Protein AF-0000000075079760 (afdb_homodimer)

Organism: Methylotuvimicrobium buryatense (NCBI:txid95641)

Secondary structure (DSSP, 8-state):
------EEEEEEEEEEEEEES---HHHHHHHHHHHHHHHHTTPEEEEEEEEEPTTSSEEE-HHHHHHHHHHHHHHHH--SEEEEE--SS-HHHHHHHHHTT-EEEEEE-GGG--HHHHHH-SEEEEHHHHHHHHHHH-SSS-GGGGB-TTSSB-TTS-S--EEEEEEE--SSS------/------EEEEEEEEEEEEEES---HHHHHHHHHHHHHHHHTTPEEEEEEEEEPTTSSEEE-HHHHHHHHHHHHHHHH--SEEEEE--SS-HHHHHHHHHTT-EEEEEE-GGG--HHHHHH-SEEEEHHHHHHHHHHHSSSS-GGGSB-TTSSB-TTS-S--EEEEEEE--SSS------

Foldseek 3Di:
DPPPFDKDFPAKEWEFEAEPPHDDPVSVVVSVVVCVVCVVVVHHYHYWYWYADPVGDTDTCRVVSLLVVVLVVCVVVVFQEKEWAFADDCLVSLQVNVVVNYAYEYEEAPVRHDPSNVVSHPYYDHNVVVVVVCCVVPVPDPCCVCAPPVRHRPVRSPRGGMMTGIHRPPVPDDPPDPD/DPPPFDKDFPAKEWEFEAEPPHDDPVSVVVSVVVCVVCVVVVHHYHYWYWYADPVGDTDTCRVVSLLVVVLVVCVVVVFQEKEWAFADDCLVSLQVNVVVNYAYEYEEAPVRHDPSNVVRHPYYDHNVVVVVVCCVVPVPDPCCVCAPPVRHRPVRSPRGGMMTGIHRPPVPDDPPDPD

Radius of gyration: 22.98 Å; Cα contacts (8 Å, |Δi|>4): 594; chains: 2; bounding box: 54×66×57 Å

Sequence (358 aa):
MMSEGDVDAIEILYTIRKRVPEAAATVAEQIDRKRYALEILGAKTIVCPAKRMQGGGFKQSDDQLLQIKTLSICMRLKPDFLTLVSGDDHASLVWELREHGIRTEVVASVDMLGSQLRRACYAKIDLDQVFQKLQEEIAGIDARRLFDEDGQLSEFIGRILVVFLASWRNRSSWHLRRCMMSEGDVDAIEILYTIRKRVPEAAATVAEQIDRKRYALEILGAKTIVCPAKRMQGGGFKQSDDQLLQIKTLSICMRLKPDFLTLVSGDDHASLVWELREHGIRTEVVASVDMLGSQLRRACYAKIDLDQVFQKLQEEIAGIDARRLFDEDGQLSEFIGRILVVFLASWRNRSSWHLRRC

Structure (mmCIF, N/CA/C/O backbone):
data_AF-0000000075079760-model_v1
#
loop_
_entity.id
_entity.type
_entity.pdbx_description
1 polymer 'NYN domain-containing protein'
#
loop_
_atom_site.group_PDB
_atom_site.id
_atom_site.type_symbol
_atom_site.label_atom_id
_atom_site.label_alt_id
_atom_site.label_comp_id
_atom_site.label_asym_id
_atom_site.label_entity_id
_atom_site.label_seq_id
_atom_site.pdbx_PDB_ins_code
_atom_site.Cartn_x
_atom_site.Cartn_y
_atom_site.Cartn_z
_atom_site.occupancy
_atom_site.B_iso_or_equiv
_atom_site.auth_seq_id
_atom_site.auth_comp_id
_atom_site.auth_asym_id
_atom_site.auth_atom_id
_atom_site.pdbx_PDB_model_num
ATOM 1 N N . MET A 1 1 ? -12.164 28.766 -3.998 1 23.19 1 MET A N 1
ATOM 2 C CA . MET A 1 1 ? -12.141 28.906 -2.545 1 23.19 1 MET A CA 1
ATOM 3 C C . MET A 1 1 ? -12.836 27.734 -1.87 1 23.19 1 MET A C 1
ATOM 5 O O . MET A 1 1 ? -14 27.438 -2.172 1 23.19 1 MET A O 1
ATOM 9 N N . MET A 1 2 ? -12.18 26.641 -1.62 1 34.78 2 MET A N 1
ATOM 10 C CA . MET A 1 2 ? -12.867 25.5 -1.004 1 34.78 2 MET A CA 1
ATOM 11 C C . MET A 1 2 ? -13.844 25.984 0.064 1 34.78 2 MET A C 1
ATOM 13 O O . MET A 1 2 ? -13.477 26.766 0.945 1 34.78 2 MET A O 1
ATOM 17 N N . SER A 1 3 ? -15.047 26.203 -0.247 1 33.81 3 SER A N 1
ATOM 18 C CA . SER A 1 3 ? -16.062 26.656 0.696 1 33.81 3 SER A CA 1
ATOM 19 C C . SER A 1 3 ? -15.805 26.109 2.096 1 33.81 3 SER A C 1
ATOM 21 O O . SER A 1 3 ? -15.344 24.969 2.252 1 33.81 3 SER A O 1
ATOM 23 N N . GLU A 1 4 ? -15.375 27.031 3.031 1 40.09 4 GLU A N 1
ATOM 24 C CA . GLU A 1 4 ? -15.195 26.875 4.473 1 40.09 4 GLU A CA 1
ATOM 25 C C . GLU A 1 4 ? -16.297 25.984 5.066 1 40.09 4 GLU A C 1
ATOM 27 O O . GLU A 1 4 ? -16.812 26.281 6.148 1 40.09 4 GLU A O 1
ATOM 32 N N . GLY A 1 5 ? -17.016 25.297 4.262 1 47.09 5 GLY A N 1
ATOM 33 C CA . GLY A 1 5 ? -18.062 24.562 4.98 1 47.09 5 GLY A CA 1
ATOM 34 C C . GLY A 1 5 ? -17.516 23.656 6.066 1 47.09 5 GLY A C 1
ATOM 35 O O . GLY A 1 5 ? -16.312 23.344 6.078 1 47.09 5 GLY A O 1
ATOM 36 N N . ASP A 1 6 ? -18.172 23.531 7.191 1 61.12 6 ASP A N 1
ATOM 37 C CA . ASP A 1 6 ? -1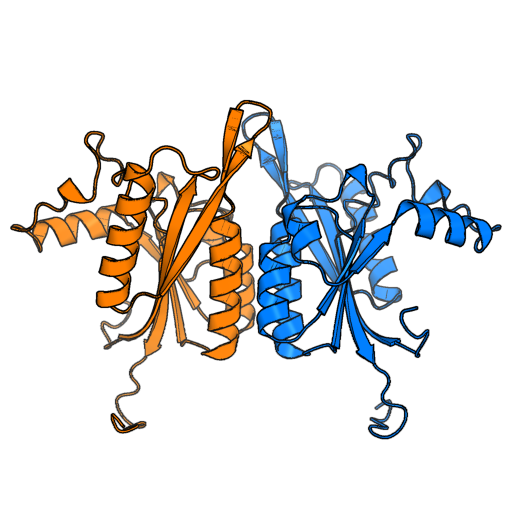7.891 22.734 8.375 1 61.12 6 ASP A CA 1
ATOM 38 C C . ASP A 1 6 ? -17.594 21.281 8 1 61.12 6 ASP A C 1
ATOM 40 O O . ASP A 1 6 ? -18.281 20.688 7.168 1 61.12 6 ASP A O 1
ATOM 44 N N . VAL A 1 7 ? -16.359 20.891 8.039 1 66.5 7 VAL A N 1
ATOM 45 C CA . VAL A 1 7 ? -15.922 19.531 7.793 1 66.5 7 VAL A CA 1
ATOM 46 C C . VAL A 1 7 ? -15.914 18.75 9.109 1 66.5 7 VAL A C 1
ATOM 48 O O . VAL A 1 7 ? -15.484 19.266 10.141 1 66.5 7 VAL A O 1
ATOM 51 N N . ASP A 1 8 ? -16.625 17.609 9.109 1 70.62 8 ASP A N 1
ATOM 52 C CA . ASP A 1 8 ? -16.516 16.688 10.242 1 70.62 8 ASP A CA 1
ATOM 53 C C . ASP A 1 8 ? -15.398 15.672 10.023 1 70.62 8 ASP A C 1
ATOM 55 O O . ASP A 1 8 ? -15.391 14.953 9.016 1 70.62 8 ASP A O 1
ATOM 59 N N . ALA A 1 9 ? -14.516 15.789 10.898 1 74.75 9 ALA A N 1
ATOM 60 C CA . ALA A 1 9 ? -13.469 14.773 10.859 1 74.75 9 ALA A CA 1
ATOM 61 C C . ALA A 1 9 ? -14.008 13.414 11.305 1 74.75 9 ALA A C 1
ATOM 63 O O . ALA A 1 9 ? -14.555 13.289 12.398 1 74.75 9 ALA A O 1
ATOM 64 N N . ILE A 1 10 ? -13.953 12.469 10.445 1 78.5 10 ILE A N 1
ATOM 65 C CA . ILE A 1 10 ? -14.445 11.125 10.75 1 78.5 10 ILE A CA 1
ATOM 66 C C . ILE A 1 10 ? -13.359 10.328 11.461 1 78.5 10 ILE A C 1
ATOM 68 O O . ILE A 1 10 ? -13.625 9.664 12.469 1 78.5 10 ILE A O 1
ATOM 72 N N . GLU A 1 11 ? -12.109 10.422 10.945 1 84.12 11 GLU A N 1
ATOM 73 C CA . GLU A 1 11 ? -10.977 9.688 11.5 1 84.12 11 GLU A CA 1
ATOM 74 C C . GLU A 1 11 ? -9.672 10.445 11.273 1 84.12 11 GLU A C 1
ATOM 76 O O . GLU A 1 11 ? -9.5 11.109 10.25 1 84.12 11 GLU A O 1
ATOM 81 N N . ILE A 1 12 ? -8.812 10.359 12.25 1 84.5 12 ILE A N 1
ATOM 82 C CA . ILE A 1 12 ? -7.457 10.891 12.141 1 84.5 12 ILE A CA 1
ATOM 83 C C . ILE A 1 12 ? -6.441 9.773 12.391 1 84.5 12 ILE A C 1
ATOM 85 O O . ILE A 1 12 ? -6.477 9.109 13.43 1 84.5 12 ILE A O 1
ATOM 89 N N . LEU A 1 13 ? -5.602 9.57 11.383 1 87.75 13 LEU A N 1
ATOM 90 C CA . LEU A 1 13 ? -4.57 8.539 11.5 1 87.75 13 LEU A CA 1
ATOM 91 C C . LEU A 1 13 ? -3.186 9.172 11.602 1 87.75 13 LEU A C 1
ATOM 93 O O . LEU A 1 13 ? -2.871 10.117 10.875 1 87.75 13 LEU A O 1
ATOM 97 N N . TYR A 1 14 ? -2.375 8.633 12.547 1 84.56 14 TYR A N 1
ATOM 98 C CA . TYR A 1 14 ? -1.01 9.102 12.75 1 84.56 14 TYR A CA 1
ATOM 99 C C . TYR A 1 14 ? -0.042 7.93 12.859 1 84.56 14 TYR A C 1
ATOM 101 O O . TYR A 1 14 ? -0.306 6.961 13.578 1 84.56 14 TYR A O 1
ATOM 109 N N . THR A 1 15 ? 1.057 8.008 12.07 1 84.62 15 THR A N 1
ATOM 110 C CA . THR A 1 15 ? 2.07 6.965 12.18 1 84.62 15 THR A CA 1
ATOM 111 C C . THR A 1 15 ? 3.127 7.348 13.211 1 84.62 15 THR A C 1
ATOM 113 O O . THR A 1 15 ? 3.51 8.516 13.312 1 84.62 15 THR A O 1
ATOM 116 N N . ILE A 1 16 ? 3.543 6.375 14.016 1 81.25 16 ILE A N 1
ATOM 117 C CA . ILE A 1 16 ? 4.617 6.547 14.984 1 81.25 16 ILE A CA 1
ATOM 118 C C . ILE A 1 16 ? 5.738 5.547 14.695 1 81.25 16 ILE A C 1
ATOM 120 O O . ILE A 1 16 ? 5.504 4.336 14.68 1 81.25 16 ILE A O 1
ATOM 124 N N . ARG A 1 17 ? 6.906 6.059 14.516 1 78.38 17 ARG A N 1
ATOM 125 C CA . ARG A 1 17 ? 8.047 5.191 14.227 1 78.38 17 ARG A CA 1
ATOM 126 C C . ARG A 1 17 ? 8.648 4.633 15.508 1 78.38 17 ARG A C 1
ATOM 128 O O . ARG A 1 17 ? 8.836 5.367 16.484 1 78.38 17 ARG A O 1
ATOM 135 N N . LYS A 1 18 ? 8.805 3.361 15.461 1 77.31 18 LYS A N 1
ATOM 136 C CA . LYS A 1 18 ? 9.453 2.686 16.594 1 77.31 18 LYS A CA 1
ATOM 137 C C . LYS A 1 18 ? 10.633 1.844 16.125 1 77.31 18 LYS A C 1
ATOM 139 O O . LYS A 1 18 ? 10.461 0.887 15.359 1 77.31 18 LYS A O 1
ATOM 144 N N . ARG A 1 19 ? 11.844 2.229 16.531 1 72.88 19 ARG A N 1
ATOM 145 C CA . ARG A 1 19 ? 13.031 1.473 16.156 1 72.88 19 ARG A CA 1
ATOM 146 C C . ARG A 1 19 ? 13.07 0.126 16.875 1 72.88 19 ARG A C 1
ATOM 148 O O . ARG A 1 19 ? 12.758 0.041 18.062 1 72.88 19 ARG A O 1
ATOM 155 N N . VAL A 1 20 ? 13.148 -0.925 16.094 1 66.88 20 VAL A N 1
ATOM 156 C CA . VAL A 1 20 ? 13.227 -2.271 16.641 1 66.88 20 VAL A CA 1
ATOM 157 C C . VAL A 1 20 ? 14.562 -2.91 16.266 1 66.88 20 VAL A C 1
ATOM 159 O O . VAL A 1 20 ? 14.93 -2.934 15.086 1 66.88 20 VAL A O 1
ATOM 162 N N . PRO A 1 21 ? 15.258 -3.652 17.203 1 61.41 21 PRO A N 1
ATOM 163 C CA . PRO A 1 21 ? 14.961 -3.766 18.625 1 61.41 21 PRO A CA 1
ATOM 164 C C . PRO A 1 21 ? 15.102 -2.439 19.375 1 61.41 21 PRO A C 1
ATOM 166 O O . PRO A 1 21 ? 15.852 -1.563 18.938 1 61.41 21 PRO A O 1
ATOM 169 N N . GLU A 1 22 ? 14.211 -2.342 20.234 1 59.69 22 GLU A N 1
ATOM 170 C CA . GLU A 1 22 ? 14.109 -1.104 21 1 59.69 22 GLU A CA 1
ATOM 171 C C . GLU A 1 22 ? 15.445 -0.734 21.641 1 59.69 22 GLU A C 1
ATOM 173 O O . GLU A 1 22 ? 16.094 -1.578 22.25 1 59.69 22 GLU A O 1
ATOM 178 N N . ALA A 1 23 ? 16.031 0.36 21.094 1 60.44 23 ALA A N 1
ATOM 179 C CA . ALA A 1 23 ? 17.266 0.868 21.688 1 60.44 23 ALA A CA 1
ATOM 180 C C . ALA A 1 23 ? 17.172 0.869 23.219 1 60.44 23 ALA A C 1
ATOM 182 O O . ALA A 1 23 ? 17.891 0.127 23.875 1 60.44 23 ALA A O 1
ATOM 183 N N . ALA A 1 24 ? 16.844 1.94 23.812 1 63.38 24 ALA A N 1
ATOM 184 C CA . ALA A 1 24 ? 16.891 2.27 25.234 1 63.38 24 ALA A CA 1
ATOM 185 C C . ALA A 1 24 ? 15.492 2.469 25.797 1 63.38 24 ALA A C 1
ATOM 187 O O . ALA A 1 24 ? 14.586 2.906 25.094 1 63.38 24 ALA A O 1
ATOM 188 N N . ALA A 1 25 ? 15.07 1.803 26.953 1 69.81 25 ALA A N 1
ATOM 189 C CA . ALA A 1 25 ? 13.867 1.97 27.766 1 69.81 25 ALA A CA 1
ATOM 190 C C . ALA A 1 25 ? 13.336 3.395 27.672 1 69.81 25 ALA A C 1
ATOM 192 O O . ALA A 1 25 ? 12.117 3.605 27.609 1 69.81 25 ALA A O 1
ATOM 193 N N . THR A 1 26 ? 14.141 4.281 27.469 1 73 26 THR A N 1
ATOM 194 C CA . THR A 1 26 ? 13.766 5.691 27.438 1 73 26 THR A CA 1
ATOM 195 C C . THR A 1 26 ? 13.039 6.027 26.125 1 73 26 THR A C 1
ATOM 197 O O . THR A 1 26 ? 12.055 6.77 26.141 1 73 26 THR A O 1
ATOM 200 N N . VAL A 1 27 ? 13.461 5.418 25.109 1 72.31 27 VAL A N 1
ATOM 201 C CA . VAL A 1 27 ? 12.859 5.691 23.812 1 72.31 27 VAL A CA 1
ATOM 202 C C . VAL A 1 27 ? 11.453 5.109 23.75 1 72.31 27 VAL A C 1
ATOM 204 O O . VAL A 1 27 ? 10.516 5.758 23.281 1 72.31 27 VAL A O 1
ATOM 207 N N . ALA A 1 28 ? 11.344 3.979 24.375 1 74.56 28 ALA A N 1
ATOM 208 C CA . ALA A 1 28 ? 10.039 3.312 24.422 1 74.56 28 ALA A CA 1
ATOM 209 C C . ALA A 1 28 ? 9.016 4.148 25.172 1 74.56 28 ALA A C 1
ATOM 211 O O . ALA A 1 28 ? 7.863 4.27 24.75 1 74.56 28 ALA A O 1
ATOM 212 N N . GLU A 1 29 ? 9.453 4.668 26.203 1 78.06 29 GLU A N 1
ATOM 213 C CA . GLU A 1 29 ? 8.57 5.484 27.016 1 78.06 29 GLU A CA 1
ATOM 214 C C . GLU A 1 29 ? 8.133 6.75 26.281 1 78.06 29 GLU A C 1
ATOM 216 O O . GLU A 1 29 ? 6.98 7.172 26.391 1 78.06 29 GLU A O 1
ATOM 221 N N . GLN A 1 30 ? 9.031 7.309 25.578 1 76.75 30 GLN A N 1
ATOM 222 C CA . GLN A 1 30 ? 8.719 8.516 24.828 1 76.75 30 GLN A CA 1
ATOM 223 C C . GLN A 1 30 ? 7.68 8.242 23.75 1 76.75 30 GLN A C 1
ATOM 225 O O . GLN A 1 30 ? 6.766 9.039 23.531 1 76.75 30 GLN A O 1
ATOM 230 N N . ILE A 1 31 ? 7.816 7.145 23.156 1 78.94 31 ILE A N 1
ATOM 231 C CA . ILE A 1 31 ? 6.891 6.754 22.109 1 78.94 31 ILE A CA 1
ATOM 232 C C . ILE A 1 31 ? 5.504 6.512 22.703 1 78.94 31 ILE A C 1
ATOM 234 O O . ILE A 1 31 ? 4.496 6.941 22.141 1 78.94 31 ILE A O 1
ATOM 238 N N . ASP A 1 32 ? 5.543 5.941 23.812 1 82.69 32 ASP A N 1
ATOM 239 C CA . ASP A 1 32 ? 4.273 5.656 24.484 1 82.69 32 ASP A CA 1
ATOM 240 C C . ASP A 1 32 ? 3.566 6.945 24.891 1 82.69 32 ASP A C 1
ATOM 242 O O . ASP A 1 32 ? 2.348 7.062 24.75 1 82.69 32 ASP A O 1
ATOM 246 N N . ARG A 1 33 ? 4.312 7.785 25.375 1 81.5 33 ARG A N 1
ATOM 247 C CA . ARG A 1 33 ? 3.752 9.07 25.781 1 81.5 33 ARG A CA 1
ATOM 248 C C . ARG A 1 33 ? 3.146 9.805 24.594 1 81.5 33 ARG A C 1
ATOM 250 O O . ARG A 1 33 ? 2.039 10.336 24.672 1 81.5 33 ARG A O 1
ATOM 257 N N . LYS A 1 34 ? 3.863 9.797 23.547 1 80.69 34 LYS A N 1
ATOM 258 C CA . LYS A 1 34 ? 3.389 10.445 22.328 1 80.69 34 LYS A CA 1
ATOM 259 C C . LYS A 1 34 ? 2.115 9.781 21.812 1 80.69 34 LYS A C 1
ATOM 261 O O . LYS A 1 34 ? 1.156 10.469 21.453 1 80.69 34 LYS A O 1
ATOM 266 N N . ARG A 1 35 ? 2.215 8.5 21.797 1 82.94 35 ARG A N 1
ATOM 267 C CA . ARG A 1 35 ? 1.056 7.727 21.359 1 82.94 35 ARG A CA 1
ATOM 268 C C . ARG A 1 35 ? -0.169 8.055 22.203 1 82.94 35 ARG A C 1
ATOM 270 O O . ARG A 1 35 ? -1.246 8.328 21.672 1 82.94 35 ARG A O 1
ATOM 277 N N . TYR A 1 36 ? 0.028 8.117 23.469 1 83.25 36 TYR A N 1
ATOM 278 C CA . TYR A 1 36 ? -1.062 8.383 24.406 1 83.25 36 TYR A CA 1
ATOM 279 C C . TYR A 1 36 ? -1.626 9.781 24.203 1 83.25 36 TYR A C 1
ATOM 281 O O . TYR A 1 36 ? -2.844 9.969 24.156 1 83.25 36 TYR A O 1
ATOM 289 N N . ALA A 1 37 ? -0.814 10.703 24.031 1 79.62 37 ALA A N 1
ATOM 290 C CA . ALA A 1 37 ? -1.23 12.094 23.828 1 79.62 37 ALA A CA 1
ATOM 291 C C . ALA A 1 37 ? -2.082 12.234 22.578 1 79.62 37 ALA A C 1
ATOM 293 O O . ALA A 1 37 ? -3.119 12.898 22.594 1 79.62 37 ALA A O 1
ATOM 294 N N . LEU A 1 38 ? -1.757 11.562 21.547 1 80.12 38 LEU A N 1
ATOM 295 C CA . LEU A 1 38 ? -2.473 11.633 20.281 1 80.12 38 LEU A CA 1
ATOM 296 C C . LEU A 1 38 ? -3.824 10.938 20.375 1 80.12 38 LEU A C 1
ATOM 298 O O . LEU A 1 38 ? -4.82 11.414 19.828 1 80.12 38 LEU A O 1
ATOM 302 N N . GLU A 1 39 ? -3.822 9.875 21.109 1 84.38 39 GLU A N 1
ATOM 303 C CA . GLU A 1 39 ? -5.062 9.125 21.266 1 84.38 39 GLU A CA 1
ATOM 304 C C . GLU A 1 39 ? -6.082 9.906 22.094 1 84.38 39 GLU A C 1
ATOM 306 O O . GLU A 1 39 ? -7.281 9.852 21.828 1 84.38 39 GLU A O 1
ATOM 311 N N . ILE A 1 40 ? -5.578 10.664 23.047 1 81.88 40 ILE A N 1
ATOM 312 C CA . ILE A 1 40 ? -6.441 11.516 23.859 1 81.88 40 ILE A CA 1
ATOM 313 C C . ILE A 1 40 ? -7.109 12.57 22.984 1 81.88 40 ILE A C 1
ATOM 315 O O . ILE A 1 40 ? -8.266 12.93 23.203 1 81.88 40 ILE A O 1
ATOM 319 N N . LEU A 1 41 ? -6.406 12.93 21.938 1 75.5 41 LEU A N 1
ATOM 320 C CA . LEU A 1 41 ? -6.918 13.938 21.016 1 75.5 41 LEU A CA 1
ATOM 321 C C . LEU A 1 41 ? -7.809 13.305 19.953 1 75.5 41 LEU A C 1
ATOM 323 O O . LEU A 1 41 ? -8.297 13.992 19.062 1 75.5 41 LEU A O 1
ATOM 327 N N . GLY A 1 42 ? -8.055 11.945 20 1 78.69 42 GLY A N 1
ATOM 328 C CA . GLY A 1 42 ? -8.984 11.281 19.109 1 78.69 42 GLY A CA 1
ATOM 329 C C . GLY A 1 42 ? -8.312 10.703 17.875 1 78.69 42 GLY A C 1
ATOM 330 O O . GLY A 1 42 ? -8.984 10.281 16.938 1 78.69 42 GLY A O 1
ATOM 331 N N . ALA A 1 43 ? -7.004 10.734 17.875 1 82.25 43 ALA A N 1
ATOM 332 C CA . ALA A 1 43 ? -6.285 10.188 16.719 1 82.25 43 ALA A CA 1
ATOM 333 C C . ALA A 1 43 ? -6.02 8.695 16.906 1 82.25 43 ALA A C 1
ATOM 335 O O . ALA A 1 43 ? -5.789 8.227 18.016 1 82.25 43 ALA A O 1
ATOM 336 N N . LYS A 1 44 ? -6.172 7.992 15.852 1 87.44 44 LYS A N 1
ATOM 337 C CA . LYS A 1 44 ? -5.711 6.605 15.82 1 87.44 44 LYS A CA 1
ATOM 338 C C . LYS A 1 44 ? -4.242 6.523 15.422 1 87.44 44 LYS A C 1
ATOM 340 O O . LYS A 1 44 ? -3.84 7.051 14.383 1 87.44 44 LYS A O 1
ATOM 345 N N . THR A 1 45 ? -3.455 5.898 16.25 1 87.88 45 THR A N 1
ATOM 346 C CA . THR A 1 45 ? -2.02 5.824 16 1 87.88 45 THR A CA 1
ATOM 347 C C . THR A 1 45 ? -1.643 4.48 15.391 1 87.88 45 THR A C 1
ATOM 349 O O . THR A 1 45 ? -2.195 3.443 15.766 1 87.88 45 THR A O 1
ATOM 352 N N . ILE A 1 46 ? -0.803 4.578 14.391 1 87.5 46 ILE A N 1
ATOM 353 C CA . ILE A 1 46 ? -0.239 3.389 13.758 1 87.5 46 ILE A CA 1
ATOM 354 C C . ILE A 1 46 ? 1.25 3.289 14.078 1 87.5 46 ILE A C 1
ATOM 356 O O . ILE A 1 46 ? 2.049 4.113 13.625 1 87.5 46 ILE A O 1
ATOM 360 N N . VAL A 1 47 ? 1.583 2.326 14.867 1 83.75 47 VAL A N 1
ATOM 361 C CA . VAL A 1 47 ? 2.982 2.131 15.227 1 83.75 47 VAL A CA 1
ATOM 362 C C . VAL A 1 47 ? 3.719 1.421 14.094 1 83.75 47 VAL A C 1
ATOM 364 O O . VAL A 1 47 ? 3.301 0.35 13.648 1 83.75 47 VAL A O 1
ATOM 367 N N . CYS A 1 48 ? 4.766 1.994 13.641 1 82.06 48 CYS A N 1
ATOM 368 C CA . CYS A 1 48 ? 5.535 1.487 12.516 1 82.06 48 CYS A CA 1
ATOM 369 C C . CYS A 1 48 ? 6.93 1.058 12.945 1 82.06 48 CYS A C 1
ATOM 371 O O . CYS A 1 48 ? 7.785 1.9 13.227 1 82.06 48 CYS A O 1
ATOM 373 N N . PRO A 1 49 ? 7.137 -0.206 12.914 1 78.38 49 PRO A N 1
ATOM 374 C CA . PRO A 1 49 ? 8.469 -0.683 13.289 1 78.38 49 PRO A CA 1
ATOM 375 C C . PRO A 1 49 ? 9.539 -0.312 12.266 1 78.38 49 PRO A C 1
ATOM 377 O O . PRO A 1 49 ? 9.281 -0.329 11.062 1 78.38 49 PRO A O 1
ATOM 380 N N . ALA A 1 50 ? 10.641 0.146 12.734 1 76.25 50 ALA A N 1
ATOM 381 C CA . ALA A 1 50 ? 11.828 0.391 11.922 1 76.25 50 ALA A CA 1
ATOM 382 C C . ALA A 1 50 ? 12.891 -0.677 12.164 1 76.25 50 ALA A C 1
ATOM 384 O O . ALA A 1 50 ? 13.43 -0.789 13.273 1 76.25 50 ALA A O 1
ATOM 385 N N . LYS A 1 51 ? 13.078 -1.433 11.102 1 75.75 51 LYS A N 1
ATOM 386 C CA . LYS A 1 51 ? 14.016 -2.545 11.234 1 75.75 51 LYS A CA 1
ATOM 387 C C . LYS A 1 51 ? 15.398 -2.154 10.742 1 75.75 51 LYS A C 1
ATOM 389 O O . LYS A 1 51 ? 15.539 -1.452 9.734 1 75.75 51 LYS A O 1
ATOM 394 N N . ARG A 1 52 ? 16.406 -2.668 11.469 1 76.88 52 ARG A N 1
ATOM 395 C CA . ARG A 1 52 ? 17.797 -2.416 11.078 1 76.88 52 ARG A CA 1
ATOM 396 C C . ARG A 1 52 ? 18.156 -3.182 9.812 1 76.88 52 ARG A C 1
ATOM 398 O O . ARG A 1 52 ? 17.781 -4.348 9.656 1 76.88 52 ARG A O 1
ATOM 405 N N . MET A 1 53 ? 18.734 -2.391 8.922 1 74.62 53 MET A N 1
ATOM 406 C CA . MET A 1 53 ? 19.172 -2.988 7.668 1 74.62 53 MET A CA 1
ATOM 407 C C . MET A 1 53 ? 20.594 -3.525 7.797 1 74.62 53 MET A C 1
ATOM 409 O O . MET A 1 53 ? 21.344 -3.119 8.695 1 74.62 53 MET A O 1
ATOM 413 N N . GLN A 1 54 ? 20.906 -4.637 6.988 1 73 54 GLN A N 1
ATOM 414 C CA . GLN A 1 54 ? 22.219 -5.246 7.012 1 73 54 GLN A CA 1
ATOM 415 C C . GLN A 1 54 ? 23.312 -4.203 6.773 1 73 54 GLN A C 1
ATOM 417 O O . GLN A 1 54 ? 24.375 -4.258 7.391 1 73 54 GLN A O 1
ATOM 422 N N . GLY A 1 55 ? 23.234 -3.258 5.891 1 70.62 55 GLY A N 1
ATOM 423 C CA . GLY A 1 55 ? 24.234 -2.254 5.555 1 70.62 55 GLY A CA 1
ATOM 424 C C . GLY A 1 55 ? 24.188 -1.041 6.465 1 70.62 55 GLY A C 1
ATOM 425 O O . GLY A 1 55 ? 24.922 -0.072 6.258 1 70.62 55 GLY A O 1
ATOM 426 N N . GLY A 1 56 ? 23.438 -1.087 7.402 1 71.25 56 GLY A N 1
ATOM 427 C CA . GLY A 1 56 ? 23.25 0.077 8.258 1 71.25 56 GLY A CA 1
ATOM 428 C C . GLY A 1 56 ? 21.953 0.819 7.984 1 71.25 56 GLY A C 1
ATOM 429 O O . GLY A 1 56 ? 21.281 0.56 6.988 1 71.25 56 GLY A O 1
ATOM 430 N N . GLY A 1 57 ? 21.453 1.546 8.812 1 73.12 57 GLY A N 1
ATOM 431 C CA . GLY A 1 57 ? 20.219 2.309 8.695 1 73.12 57 GLY A CA 1
ATOM 432 C C . GLY A 1 57 ? 18.984 1.492 9.008 1 73.12 57 GLY A C 1
ATOM 433 O O . GLY A 1 57 ? 19.078 0.354 9.469 1 73.12 57 GLY A O 1
ATOM 434 N N . PHE A 1 58 ? 17.906 2.102 9.031 1 67.56 58 PHE A N 1
ATOM 435 C CA . PHE A 1 58 ? 16.656 1.428 9.336 1 67.56 58 PHE A CA 1
ATOM 436 C C . PHE A 1 58 ? 15.695 1.512 8.156 1 67.56 58 PHE A C 1
ATOM 438 O O . PHE A 1 58 ? 15.648 2.527 7.457 1 67.56 58 PHE A O 1
ATOM 445 N N . LYS A 1 59 ? 15.18 0.349 7.832 1 69.56 59 LYS A N 1
ATOM 446 C CA . LYS A 1 59 ? 14.062 0.352 6.887 1 69.56 59 LYS A CA 1
ATOM 447 C C . LYS A 1 59 ? 12.734 0.563 7.605 1 69.56 59 LYS A C 1
ATOM 449 O O . LYS A 1 59 ? 12.477 -0.056 8.641 1 69.56 59 LYS A O 1
ATOM 454 N N . GLN A 1 60 ? 11.992 1.631 7.172 1 67.19 60 GLN A N 1
ATOM 455 C CA . GLN A 1 60 ? 10.688 1.931 7.762 1 67.19 60 GLN A CA 1
ATOM 456 C C . GLN A 1 60 ? 9.555 1.585 6.797 1 67.19 60 GLN A C 1
ATOM 458 O O . GLN A 1 60 ? 9.688 1.781 5.586 1 67.19 60 GLN A O 1
ATOM 463 N N . SER A 1 61 ? 8.617 0.919 7.387 1 74.75 61 SER A N 1
ATOM 464 C CA . SER A 1 61 ? 7.453 0.564 6.582 1 74.75 61 SER A CA 1
ATOM 465 C C . SER A 1 61 ? 6.289 1.514 6.844 1 74.75 61 SER A C 1
ATOM 467 O O . SER A 1 61 ? 5.129 1.16 6.625 1 74.75 61 SER A O 1
ATOM 469 N N . ASP A 1 62 ? 6.578 2.711 7.293 1 79.88 62 ASP A N 1
ATOM 470 C CA . ASP A 1 62 ? 5.531 3.631 7.727 1 79.88 62 ASP A CA 1
ATOM 471 C C . ASP A 1 62 ? 4.625 4.02 6.559 1 79.88 62 ASP A C 1
ATOM 473 O O . ASP A 1 62 ? 3.404 4.102 6.711 1 79.88 62 ASP A O 1
ATOM 477 N N . ASP A 1 63 ? 5.227 4.156 5.441 1 81.5 63 ASP A N 1
ATOM 478 C CA . ASP A 1 63 ? 4.434 4.539 4.277 1 81.5 63 ASP A CA 1
ATOM 479 C C . ASP A 1 63 ? 3.459 3.432 3.889 1 81.5 63 ASP A C 1
ATOM 481 O O . ASP A 1 63 ? 2.283 3.695 3.629 1 81.5 63 ASP A O 1
ATOM 485 N N . GLN A 1 64 ? 3.967 2.225 3.945 1 86.5 64 GLN A N 1
ATOM 486 C CA . GLN A 1 64 ? 3.131 1.092 3.561 1 86.5 64 GLN A CA 1
ATOM 487 C C . GLN A 1 64 ? 1.982 0.896 4.547 1 86.5 64 GLN A C 1
ATOM 489 O O . GLN A 1 64 ? 0.841 0.669 4.141 1 86.5 64 GLN A O 1
ATOM 494 N N . LEU A 1 65 ? 2.316 0.983 5.836 1 88.62 65 LEU A N 1
ATOM 495 C CA . LEU A 1 65 ? 1.307 0.792 6.871 1 88.62 65 LEU A CA 1
ATOM 496 C C . LEU A 1 65 ? 0.234 1.873 6.789 1 88.62 65 LEU A C 1
ATOM 498 O O . LEU A 1 65 ? -0.959 1.58 6.898 1 88.62 65 LEU A O 1
ATOM 502 N N . LEU A 1 66 ? 0.681 3.062 6.562 1 88.25 66 LEU A N 1
ATOM 503 C CA . LEU A 1 66 ? -0.271 4.16 6.438 1 88.25 66 LEU A CA 1
ATOM 504 C C . LEU A 1 66 ? -1.19 3.953 5.242 1 88.25 66 LEU A C 1
ATOM 506 O O . LEU A 1 66 ? -2.402 4.152 5.34 1 88.25 66 LEU A O 1
ATOM 510 N N . GLN A 1 67 ? -0.605 3.586 4.148 1 90.75 67 GLN A N 1
ATOM 511 C CA . GLN A 1 67 ? -1.367 3.389 2.918 1 90.75 67 GLN A CA 1
ATOM 512 C C . GLN A 1 67 ? -2.424 2.301 3.096 1 90.75 67 GLN A C 1
ATOM 514 O O . GLN A 1 67 ? -3.586 2.494 2.736 1 90.75 67 GLN A O 1
ATOM 519 N N . ILE A 1 68 ? -2 1.234 3.691 1 93 68 ILE A N 1
ATOM 520 C CA . ILE A 1 68 ? -2.875 0.08 3.871 1 93 68 ILE A CA 1
ATOM 521 C C . ILE A 1 68 ? -4.004 0.434 4.832 1 93 68 ILE A C 1
ATOM 523 O O . ILE A 1 68 ? -5.18 0.199 4.535 1 93 68 ILE A O 1
ATOM 527 N N . LYS A 1 69 ? -3.686 1.014 5.906 1 91.56 69 LYS A N 1
ATOM 528 C CA . LYS A 1 69 ? -4.699 1.354 6.902 1 91.56 69 LYS A CA 1
ATOM 529 C C . LYS A 1 69 ? -5.656 2.418 6.371 1 91.56 69 LYS A C 1
ATOM 531 O O . LYS A 1 69 ? -6.867 2.334 6.59 1 91.56 69 LYS A O 1
ATOM 536 N N . THR A 1 70 ? -5.07 3.365 5.688 1 91.25 70 THR A N 1
ATOM 537 C CA . THR A 1 70 ? -5.895 4.426 5.117 1 91.25 70 THR A CA 1
ATOM 538 C C . THR A 1 70 ? -6.902 3.855 4.129 1 91.25 70 THR A C 1
ATOM 540 O O . THR A 1 70 ? -8.102 4.133 4.223 1 91.25 70 THR A O 1
ATOM 543 N N . LEU A 1 71 ? -6.426 3.057 3.225 1 93.69 71 LEU A N 1
ATOM 544 C CA . LEU A 1 71 ? -7.316 2.482 2.221 1 93.69 71 LEU A CA 1
ATOM 545 C C . LEU A 1 71 ? -8.391 1.622 2.875 1 93.69 71 LEU A C 1
ATOM 547 O O . LEU A 1 71 ? -9.57 1.735 2.541 1 93.69 71 LEU A O 1
ATOM 551 N N . SER A 1 72 ? -7.996 0.766 3.803 1 93.44 72 SER A N 1
ATOM 552 C CA . SER A 1 72 ? -8.922 -0.116 4.508 1 93.44 72 SER A CA 1
ATOM 553 C C . SER A 1 72 ? -10.031 0.678 5.191 1 93.44 72 SER A C 1
ATOM 555 O O . SER A 1 72 ? -11.211 0.353 5.051 1 93.44 72 SER A O 1
ATOM 557 N N . ILE A 1 73 ? -9.664 1.743 5.852 1 89.94 73 ILE A N 1
ATOM 558 C CA . ILE A 1 73 ? -10.625 2.547 6.598 1 89.94 73 ILE A CA 1
ATOM 559 C C . ILE A 1 73 ? -11.516 3.322 5.625 1 89.94 73 ILE A C 1
ATOM 561 O O . ILE A 1 73 ? -12.727 3.418 5.824 1 89.94 73 ILE A O 1
ATOM 565 N N . CYS A 1 74 ? -10.922 3.844 4.566 1 89.75 74 CYS A N 1
ATOM 566 C CA . CYS A 1 74 ? -11.68 4.609 3.58 1 89.75 74 CYS A CA 1
ATOM 567 C C . CYS A 1 74 ? -12.727 3.734 2.9 1 89.75 74 CYS A C 1
ATOM 569 O O . CYS A 1 74 ? -13.836 4.191 2.619 1 89.75 74 CYS A O 1
ATOM 571 N N . MET A 1 75 ? -12.336 2.516 2.652 1 90.44 75 MET A N 1
ATOM 572 C CA . MET A 1 75 ? -13.266 1.607 1.981 1 90.44 75 MET A CA 1
ATOM 573 C C . MET A 1 75 ? -14.438 1.261 2.887 1 90.44 75 MET A C 1
ATOM 575 O O . MET A 1 75 ? -15.523 0.911 2.404 1 90.44 75 MET A O 1
ATOM 579 N N . ARG A 1 76 ? -14.234 1.364 4.129 1 87.19 76 ARG A N 1
ATOM 580 C CA . ARG A 1 76 ? -15.281 1.036 5.094 1 87.19 76 ARG A CA 1
ATOM 581 C C . ARG A 1 76 ? -16.125 2.26 5.414 1 87.19 76 ARG A C 1
ATOM 583 O O . ARG A 1 76 ? -17.359 2.188 5.402 1 87.19 76 ARG A O 1
ATOM 590 N N . LEU A 1 77 ? -15.461 3.434 5.648 1 85.12 77 LEU A N 1
ATOM 591 C CA . LEU A 1 77 ? -16.156 4.621 6.129 1 85.12 77 LEU A CA 1
ATOM 592 C C . LEU A 1 77 ? -16.641 5.477 4.965 1 85.12 77 LEU A C 1
ATOM 594 O O . LEU A 1 77 ? -17.578 6.27 5.113 1 85.12 77 LEU A O 1
ATOM 598 N N . LYS A 1 78 ? -16 5.406 3.844 1 86.38 78 LYS A N 1
ATOM 599 C CA . LYS A 1 78 ? -16.328 6.117 2.611 1 86.38 78 LYS A CA 1
ATOM 600 C C . LYS A 1 78 ? -16.469 7.617 2.857 1 86.38 78 LYS A C 1
ATOM 602 O O . LYS A 1 78 ? -17.516 8.211 2.568 1 86.38 78 LYS A O 1
ATOM 607 N N . PRO A 1 79 ? -15.383 8.227 3.316 1 84.69 79 PRO A N 1
ATOM 608 C CA . PRO A 1 79 ? -15.422 9.68 3.492 1 84.69 79 PRO A CA 1
ATOM 609 C C . PRO A 1 79 ? -15.594 10.43 2.174 1 84.69 79 PRO A C 1
ATOM 611 O O . PRO A 1 79 ? -15.367 9.867 1.103 1 84.69 79 PRO A O 1
ATOM 614 N N . ASP A 1 80 ? -16.031 11.711 2.311 1 81.19 80 ASP A N 1
ATOM 615 C CA . ASP A 1 80 ? -16.156 12.539 1.114 1 81.19 80 ASP A CA 1
ATOM 616 C C . ASP A 1 80 ? -14.773 12.922 0.577 1 81.19 80 ASP A C 1
ATOM 618 O O . ASP A 1 80 ? -14.57 12.992 -0.638 1 81.19 80 ASP A O 1
ATOM 622 N N . PHE A 1 81 ? -13.836 13.172 1.522 1 83.69 81 PHE A N 1
ATOM 623 C CA . PHE A 1 81 ? -12.484 13.492 1.075 1 83.69 81 PHE A CA 1
ATOM 624 C C . PHE A 1 81 ? -11.453 13.094 2.125 1 83.69 81 PHE A C 1
ATOM 626 O O . PHE A 1 81 ? -11.797 12.859 3.285 1 83.69 81 PHE A O 1
ATOM 633 N N . LEU A 1 82 ? -10.242 12.945 1.66 1 88.12 82 LEU A N 1
ATOM 634 C CA . LEU A 1 82 ? -9.078 12.602 2.469 1 88.12 82 LEU A CA 1
ATOM 635 C C . LEU A 1 82 ? -8.023 13.703 2.412 1 88.12 82 LEU A C 1
ATOM 637 O O . LEU A 1 82 ? -7.754 14.25 1.341 1 88.12 82 LEU A O 1
ATOM 641 N N . THR A 1 83 ? -7.559 14.117 3.564 1 88.5 83 THR A N 1
ATOM 642 C CA . THR A 1 83 ? -6.395 14.992 3.619 1 88.5 83 THR A CA 1
ATOM 643 C C . THR A 1 83 ? -5.145 14.203 4.004 1 88.5 83 THR A C 1
ATOM 645 O O . THR A 1 83 ? -5.086 13.602 5.078 1 88.5 83 THR A O 1
ATOM 648 N N . LEU A 1 84 ? -4.25 14.164 3.139 1 90.19 84 LEU A N 1
ATOM 649 C CA . LEU A 1 84 ? -2.998 13.445 3.336 1 90.19 84 LEU A CA 1
ATOM 650 C C . LEU A 1 84 ? -1.848 14.406 3.596 1 90.19 84 LEU A C 1
ATOM 652 O O . LEU A 1 84 ? -1.505 15.219 2.732 1 90.19 84 LEU A O 1
ATOM 656 N N . VAL A 1 85 ? -1.303 14.352 4.766 1 88.69 85 VAL A N 1
ATOM 657 C CA . VAL A 1 85 ? -0.135 15.164 5.094 1 88.69 85 VAL A CA 1
ATOM 658 C C . VAL A 1 85 ? 1.14 14.359 4.832 1 88.69 85 VAL A C 1
ATOM 660 O O . VAL A 1 85 ? 1.649 13.688 5.73 1 88.69 85 VAL A O 1
ATOM 663 N N . SER A 1 86 ? 1.593 14.305 3.621 1 82.12 86 SER A N 1
ATOM 664 C CA . SER A 1 86 ? 2.764 13.594 3.115 1 82.12 86 SER A CA 1
ATOM 665 C C . SER A 1 86 ? 3.154 14.102 1.729 1 82.12 86 SER A C 1
ATOM 667 O O . SER A 1 86 ? 2.312 14.609 0.988 1 82.12 86 SER A O 1
ATOM 669 N N . GLY A 1 87 ? 4.418 13.938 1.378 1 78.38 87 GLY A N 1
ATOM 670 C CA . GLY A 1 87 ? 4.84 14.609 0.158 1 78.38 87 GLY A CA 1
ATOM 671 C C . GLY A 1 87 ? 5.129 13.648 -0.98 1 78.38 87 GLY A C 1
ATOM 672 O O . GLY A 1 87 ? 5.316 14.07 -2.123 1 78.38 87 GLY A O 1
ATOM 673 N N . ASP A 1 88 ? 5.277 12.359 -0.666 1 79.19 88 ASP A N 1
ATOM 674 C CA . ASP A 1 88 ? 5.684 11.531 -1.794 1 79.19 88 ASP A CA 1
ATOM 675 C C . ASP A 1 88 ? 5.223 10.086 -1.608 1 79.19 88 ASP A C 1
ATOM 677 O O . ASP A 1 88 ? 4.66 9.742 -0.569 1 79.19 88 ASP A O 1
ATOM 681 N N . ASP A 1 89 ? 5.188 9.312 -2.662 1 82.31 89 ASP A N 1
ATOM 682 C CA . ASP A 1 89 ? 5.094 7.855 -2.77 1 82.31 89 ASP A CA 1
ATOM 683 C C . ASP A 1 89 ? 3.707 7.363 -2.361 1 82.31 89 ASP A C 1
ATOM 685 O O . ASP A 1 89 ? 3.576 6.297 -1.754 1 82.31 89 ASP A O 1
ATOM 689 N N . HIS A 1 90 ? 2.693 8.211 -2.592 1 91.12 90 HIS A N 1
ATOM 690 C CA . HIS A 1 90 ? 1.338 7.793 -2.256 1 91.12 90 HIS A CA 1
ATOM 691 C C . HIS A 1 90 ? 0.402 7.941 -3.451 1 91.12 90 HIS A C 1
ATOM 693 O O . HIS A 1 90 ? -0.821 7.926 -3.293 1 91.12 90 HIS A O 1
ATOM 699 N N . ALA A 1 91 ? 0.959 8.078 -4.586 1 91.69 91 ALA A N 1
ATOM 700 C CA . ALA A 1 91 ? 0.151 8.32 -5.777 1 91.69 91 ALA A CA 1
ATOM 701 C C . ALA A 1 91 ? -0.795 7.156 -6.047 1 91.69 91 ALA A C 1
ATOM 703 O O . ALA A 1 91 ? -1.959 7.363 -6.402 1 91.69 91 ALA A O 1
ATOM 704 N N . SER A 1 92 ? -0.338 5.934 -5.84 1 92.06 92 SER A N 1
ATOM 705 C CA . SER A 1 92 ? -1.159 4.758 -6.102 1 92.06 92 SER A CA 1
ATOM 706 C C . SER A 1 92 ? -2.391 4.73 -5.203 1 92.06 92 SER A C 1
ATOM 708 O O . SER A 1 92 ? -3.488 4.391 -5.652 1 92.06 92 SER A O 1
ATOM 710 N N . LEU A 1 93 ? -2.207 5.086 -4.008 1 93.31 93 LEU A N 1
ATOM 711 C CA . LEU A 1 93 ? -3.324 5.168 -3.074 1 93.31 93 LEU A CA 1
ATOM 712 C C . LEU A 1 93 ? -4.34 6.215 -3.527 1 93.31 93 LEU A C 1
ATOM 714 O O . LEU A 1 93 ? -5.539 5.938 -3.576 1 93.31 93 LEU A O 1
ATOM 718 N N . VAL A 1 94 ? -3.811 7.355 -3.889 1 94.06 94 VAL A N 1
ATOM 719 C CA . VAL A 1 94 ? -4.668 8.484 -4.242 1 94.06 94 VAL A CA 1
ATOM 720 C C . VAL A 1 94 ? -5.457 8.156 -5.504 1 94.06 94 VAL A C 1
ATOM 722 O O . VAL A 1 94 ? -6.66 8.422 -5.578 1 94.06 94 VAL A O 1
ATOM 725 N N . TRP A 1 95 ? -4.793 7.551 -6.461 1 94.75 95 TRP A N 1
ATOM 726 C CA . TRP A 1 95 ? -5.488 7.148 -7.68 1 94.75 95 TRP A CA 1
ATOM 727 C C . TRP A 1 95 ? -6.59 6.141 -7.367 1 94.75 95 TRP A C 1
ATOM 729 O O . TRP A 1 95 ? -7.695 6.23 -7.91 1 94.75 95 TRP A O 1
ATOM 739 N N . GLU A 1 96 ? -6.305 5.191 -6.52 1 94.62 96 GLU A N 1
ATOM 740 C CA . GLU A 1 96 ? -7.297 4.18 -6.16 1 94.62 96 GLU A CA 1
ATOM 741 C C . GLU A 1 96 ? -8.5 4.809 -5.465 1 94.62 96 GLU A C 1
ATOM 743 O O . GLU A 1 96 ? -9.648 4.465 -5.762 1 94.62 96 GLU A O 1
ATOM 748 N N . LEU A 1 97 ? -8.258 5.703 -4.539 1 93.44 97 LEU A N 1
ATOM 749 C CA . LEU A 1 97 ? -9.336 6.383 -3.826 1 93.44 97 LEU A CA 1
ATOM 750 C C . LEU A 1 97 ? -10.227 7.164 -4.793 1 93.44 97 LEU A C 1
ATOM 752 O O . LEU A 1 97 ? -11.445 7.184 -4.641 1 93.44 97 LEU A O 1
ATOM 756 N N . ARG A 1 98 ? -9.594 7.773 -5.777 1 94.06 98 ARG A N 1
ATOM 757 C CA . ARG A 1 98 ? -10.336 8.508 -6.797 1 94.06 98 ARG A CA 1
ATOM 758 C C . ARG A 1 98 ? -11.305 7.586 -7.535 1 94.06 98 ARG A C 1
ATOM 760 O O . ARG A 1 98 ? -12.43 7.977 -7.84 1 94.06 98 ARG A O 1
ATOM 767 N N . GLU A 1 99 ? -10.844 6.367 -7.816 1 93.44 99 GLU A N 1
ATOM 768 C CA . GLU A 1 99 ? -11.695 5.383 -8.477 1 93.44 99 GLU A CA 1
ATOM 769 C C . GLU A 1 99 ? -12.93 5.066 -7.648 1 93.44 99 GLU A C 1
ATOM 771 O O . GLU A 1 99 ? -13.953 4.645 -8.188 1 93.44 99 GLU A O 1
ATOM 776 N N . HIS A 1 100 ? -12.859 5.328 -6.355 1 92.12 100 HIS A N 1
ATOM 777 C CA . HIS A 1 100 ? -13.977 5.051 -5.465 1 92.12 100 HIS A CA 1
ATOM 778 C C . HIS A 1 100 ? -14.703 6.336 -5.078 1 92.12 100 HIS A C 1
ATOM 780 O O . HIS A 1 100 ? -15.508 6.34 -4.141 1 92.12 100 HIS A O 1
ATOM 786 N N . GLY A 1 101 ? -14.281 7.414 -5.672 1 90.88 101 GLY A N 1
ATOM 787 C CA . GLY A 1 101 ? -15.016 8.664 -5.504 1 90.88 101 GLY A CA 1
ATOM 788 C C . GLY A 1 101 ? -14.516 9.492 -4.332 1 90.88 101 GLY A C 1
ATOM 789 O O . GLY A 1 101 ? -15.195 10.414 -3.885 1 90.88 101 GLY A O 1
ATOM 790 N N . ILE A 1 102 ? -13.445 9.148 -3.779 1 89.62 102 ILE A N 1
ATOM 791 C CA . ILE A 1 102 ? -12.891 9.875 -2.646 1 89.62 102 ILE A CA 1
ATOM 792 C C . ILE A 1 102 ? -11.773 10.797 -3.129 1 89.62 102 ILE A C 1
ATOM 794 O O . ILE A 1 102 ? -10.773 10.336 -3.695 1 89.62 102 ILE A O 1
ATOM 798 N N . ARG A 1 103 ? -11.945 12.047 -2.889 1 90.44 103 ARG A N 1
ATOM 799 C CA . ARG A 1 103 ? -10.938 13.016 -3.287 1 90.44 103 ARG A CA 1
ATOM 800 C C . ARG A 1 103 ? -9.891 13.203 -2.193 1 9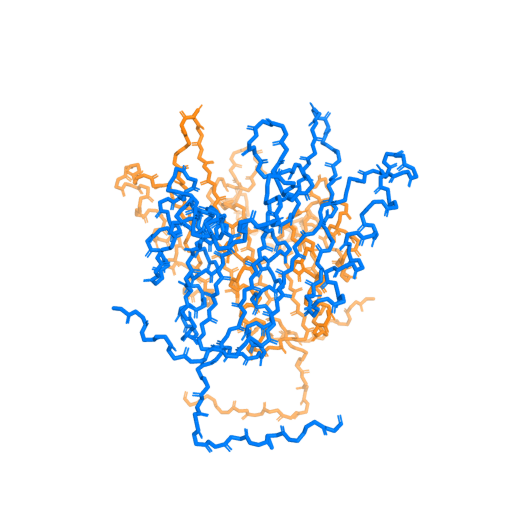0.44 103 ARG A C 1
ATOM 802 O O . ARG A 1 103 ? -10.195 13.102 -1.005 1 90.44 103 ARG A O 1
ATOM 809 N N . THR A 1 104 ? -8.672 13.469 -2.654 1 91.81 104 THR A N 1
ATOM 810 C CA . THR A 1 104 ? -7.59 13.609 -1.688 1 91.81 104 THR A CA 1
ATOM 811 C C . THR A 1 104 ? -6.938 14.984 -1.81 1 91.81 104 THR A C 1
ATOM 813 O O . THR A 1 104 ? -6.574 15.414 -2.908 1 91.81 104 THR A O 1
ATOM 816 N N . GLU A 1 105 ? -6.918 15.672 -0.793 1 89.75 105 GLU A N 1
ATOM 817 C CA . GLU A 1 105 ? -6.066 16.859 -0.676 1 89.75 105 GLU A CA 1
ATOM 818 C C . GLU A 1 105 ? -4.734 16.516 -0.016 1 89.75 105 GLU A C 1
ATOM 820 O O . GLU A 1 105 ? -4.699 15.797 0.988 1 89.75 105 GLU A O 1
ATOM 825 N N . VAL A 1 106 ? -3.688 17.109 -0.588 1 91.12 106 VAL A N 1
ATOM 826 C CA . VAL A 1 106 ? -2.365 16.797 -0.052 1 91.12 106 VAL A CA 1
ATOM 827 C C . VAL A 1 106 ? -1.761 18.047 0.581 1 91.12 106 VAL A C 1
ATOM 829 O O . VAL A 1 106 ? -1.806 19.125 -0.006 1 91.12 106 VAL A O 1
ATOM 832 N N . VAL A 1 107 ? -1.281 17.875 1.79 1 87.44 107 VAL A N 1
ATOM 833 C CA . VAL A 1 107 ? -0.569 18.922 2.51 1 87.44 107 VAL A CA 1
ATOM 834 C C . VAL A 1 107 ? 0.92 18.594 2.57 1 87.44 107 VAL A C 1
ATOM 836 O O . VAL A 1 107 ? 1.324 17.656 3.256 1 87.44 107 VAL A O 1
ATOM 839 N N . ALA A 1 108 ? 1.711 19.266 1.832 1 86.69 108 ALA A N 1
ATOM 840 C CA . ALA A 1 108 ? 3.146 19.016 1.761 1 86.69 108 ALA A CA 1
ATOM 841 C C . ALA A 1 108 ? 3.91 20.266 1.346 1 86.69 108 ALA A C 1
ATOM 843 O O . ALA A 1 108 ? 3.336 21.188 0.75 1 86.69 108 ALA A O 1
ATOM 844 N N . SER A 1 109 ? 5.172 20.281 1.772 1 86.25 109 SER A N 1
ATOM 845 C CA . SER A 1 109 ? 6.016 21.344 1.222 1 86.25 109 SER A CA 1
ATOM 846 C C . SER A 1 109 ? 6.199 21.172 -0.283 1 86.25 109 SER A C 1
ATOM 848 O O . SER A 1 109 ? 6.301 20.047 -0.779 1 86.25 109 SER A O 1
ATOM 850 N N . VAL A 1 110 ? 6.312 22.234 -0.941 1 86.56 110 VAL A N 1
ATOM 851 C CA . VAL A 1 110 ? 6.398 22.234 -2.398 1 86.56 110 VAL A CA 1
ATOM 852 C C . VAL A 1 110 ? 7.602 21.406 -2.842 1 86.56 110 VAL A C 1
ATOM 854 O O . VAL A 1 110 ? 7.496 20.609 -3.775 1 86.56 110 VAL A O 1
ATOM 857 N N . ASP A 1 111 ? 8.688 21.484 -2.127 1 88.31 111 ASP A N 1
ATOM 858 C CA . ASP A 1 111 ? 9.938 20.828 -2.514 1 88.31 111 ASP A CA 1
ATOM 859 C C . ASP A 1 111 ? 9.883 19.328 -2.221 1 88.31 111 ASP A C 1
ATOM 861 O O . ASP A 1 111 ? 10.703 18.562 -2.734 1 88.31 111 ASP A O 1
ATOM 865 N N . MET A 1 112 ? 8.906 18.938 -1.467 1 86.12 112 MET A N 1
ATOM 866 C CA . MET A 1 112 ? 8.844 17.547 -1.05 1 86.12 112 MET A CA 1
ATOM 867 C C . MET A 1 112 ? 7.754 16.797 -1.814 1 86.12 112 MET A C 1
ATOM 869 O O . MET A 1 112 ? 7.648 15.57 -1.712 1 86.12 112 MET A O 1
ATOM 873 N N . LEU A 1 113 ? 6.996 17.562 -2.561 1 88.62 113 LEU A N 1
ATOM 874 C CA . LEU A 1 113 ? 5.863 16.969 -3.248 1 88.62 113 LEU A CA 1
ATOM 875 C C . LEU A 1 113 ? 6.309 16.281 -4.535 1 88.62 113 LEU A C 1
ATOM 877 O O . LEU A 1 113 ? 6.793 16.938 -5.457 1 88.62 113 LEU A O 1
ATOM 881 N N . GLY A 1 114 ? 6.191 14.93 -4.527 1 88.06 114 GLY A N 1
ATOM 882 C CA . GLY A 1 114 ? 6.551 14.172 -5.711 1 88.06 114 GLY A CA 1
ATOM 883 C C . GLY A 1 114 ? 5.656 14.461 -6.902 1 88.06 114 GLY A C 1
ATOM 884 O O . GLY A 1 114 ? 4.477 14.766 -6.734 1 88.06 114 GLY A O 1
ATOM 885 N N . SER A 1 115 ? 6.121 14.352 -8.086 1 88.94 115 SER A N 1
ATOM 886 C CA . SER A 1 115 ? 5.41 14.688 -9.312 1 88.94 115 SER A CA 1
ATOM 887 C C . SER A 1 115 ? 4.184 13.797 -9.508 1 88.94 115 SER A C 1
ATOM 889 O O . SER A 1 115 ? 3.123 14.273 -9.914 1 88.94 115 SER A O 1
ATOM 891 N N . GLN A 1 116 ? 4.281 12.523 -9.203 1 89.38 116 GLN A N 1
ATOM 892 C CA . GLN A 1 116 ? 3.166 11.602 -9.391 1 89.38 116 GLN A CA 1
ATOM 893 C C . GLN A 1 116 ? 2.025 11.914 -8.43 1 89.38 116 GLN A C 1
ATOM 895 O O . GLN A 1 116 ? 0.854 11.883 -8.812 1 89.38 116 GLN A O 1
ATOM 900 N N . LEU A 1 117 ? 2.455 12.172 -7.234 1 91.19 117 LEU A N 1
ATOM 901 C CA . LEU A 1 117 ? 1.444 12.523 -6.242 1 91.19 117 LEU A CA 1
ATOM 902 C C . LEU A 1 117 ? 0.772 13.852 -6.594 1 91.19 117 LEU A C 1
ATOM 904 O O . LEU A 1 117 ? -0.442 13.992 -6.438 1 91.19 117 LEU A O 1
ATOM 908 N N . ARG A 1 118 ? 1.52 14.758 -7.074 1 94.12 118 ARG A N 1
ATOM 909 C CA . ARG A 1 118 ? 0.997 16.047 -7.5 1 94.12 118 ARG A CA 1
ATOM 910 C C . ARG A 1 118 ? -0.058 15.883 -8.594 1 94.12 118 ARG A C 1
ATOM 912 O O . ARG A 1 118 ? -1.074 16.578 -8.586 1 94.12 118 ARG A O 1
ATOM 919 N N . ARG A 1 119 ? 0.107 15.023 -9.445 1 93.56 119 ARG A N 1
ATOM 920 C CA . ARG A 1 119 ? -0.808 14.781 -10.555 1 93.56 119 ARG A CA 1
ATOM 921 C C . ARG A 1 119 ? -2.055 14.039 -10.086 1 93.56 119 ARG A C 1
ATOM 923 O O . ARG A 1 119 ? -3.139 14.227 -10.648 1 93.56 119 ARG A O 1
ATOM 930 N N . ALA A 1 120 ? -1.917 13.281 -9.109 1 94.31 120 ALA A N 1
ATOM 931 C CA . ALA A 1 120 ? -3.01 12.422 -8.656 1 94.31 120 ALA A CA 1
ATOM 932 C C . ALA A 1 120 ? -3.965 13.18 -7.742 1 94.31 120 ALA A C 1
ATOM 934 O O . ALA A 1 120 ? -5.176 12.938 -7.762 1 94.31 120 ALA A O 1
ATOM 935 N N . CYS A 1 121 ? -3.42 14.078 -6.992 1 93.44 121 CYS A N 1
ATOM 936 C CA . CYS A 1 121 ? -4.203 14.68 -5.922 1 93.44 121 CYS A CA 1
ATOM 937 C C . CYS A 1 121 ? -5.184 15.703 -6.473 1 93.44 121 CYS A C 1
ATOM 939 O O . CYS A 1 121 ? -5 16.219 -7.578 1 93.44 121 CYS A O 1
ATOM 941 N N . TYR A 1 122 ? -6.316 15.953 -5.738 1 91.75 122 TYR A N 1
ATOM 942 C CA . TYR A 1 122 ? -7.363 16.906 -6.086 1 91.75 122 TYR A CA 1
ATOM 943 C C . TYR A 1 122 ? -6.914 18.344 -5.809 1 91.75 122 TYR A C 1
ATOM 945 O O . TYR A 1 122 ? -7.199 19.25 -6.586 1 91.75 122 TYR A O 1
ATOM 953 N N . ALA A 1 123 ? -6.219 18.438 -4.68 1 91.12 123 ALA A N 1
ATOM 954 C CA . ALA A 1 123 ? -5.73 19.75 -4.281 1 91.12 123 ALA A CA 1
ATOM 955 C C . ALA A 1 123 ? -4.438 19.641 -3.48 1 91.12 123 ALA A C 1
ATOM 957 O O . ALA A 1 123 ? -4.184 18.625 -2.838 1 91.12 123 ALA A O 1
ATOM 958 N N . LYS A 1 124 ? -3.688 20.703 -3.646 1 92.81 124 LYS A N 1
ATOM 959 C CA . LYS A 1 124 ? -2.438 20.797 -2.9 1 92.81 124 LYS A CA 1
ATOM 960 C C . LYS A 1 124 ? -2.453 21.984 -1.954 1 92.81 124 LYS A C 1
ATOM 962 O O . LYS A 1 124 ? -2.885 23.078 -2.334 1 92.81 124 LYS A O 1
ATOM 967 N N . ILE A 1 125 ? -2.082 21.719 -0.781 1 86.5 125 ILE A N 1
ATOM 968 C CA . ILE A 1 125 ? -1.953 22.75 0.234 1 86.5 125 ILE A CA 1
ATOM 969 C C . ILE A 1 125 ? -0.497 22.859 0.678 1 86.5 125 ILE A C 1
ATOM 971 O O . ILE A 1 125 ? 0.131 21.859 1.025 1 86.5 125 ILE A O 1
ATOM 975 N N . ASP A 1 126 ? 0.052 24.047 0.612 1 87.81 126 ASP A N 1
ATOM 976 C CA . ASP A 1 126 ? 1.439 24.281 1.002 1 87.81 126 ASP A CA 1
ATOM 977 C C . ASP A 1 126 ? 1.603 24.219 2.52 1 87.81 126 ASP A C 1
ATOM 979 O O . ASP A 1 126 ? 1.108 25.078 3.242 1 87.81 126 ASP A O 1
ATOM 983 N N . LEU A 1 127 ? 2.314 23.219 2.904 1 83.75 127 LEU A N 1
ATOM 984 C CA . LEU A 1 127 ? 2.52 23 4.332 1 83.75 127 LEU A CA 1
ATOM 985 C C . LEU A 1 127 ? 3.203 24.203 4.977 1 83.75 127 LEU A C 1
ATOM 987 O O . LEU A 1 127 ? 2.889 24.562 6.113 1 83.75 127 LEU A O 1
ATOM 991 N N . ASP A 1 128 ? 4.117 24.828 4.277 1 83.06 128 ASP A N 1
ATOM 992 C CA . ASP A 1 128 ? 4.836 25.984 4.805 1 83.06 128 ASP A CA 1
ATOM 993 C C . ASP A 1 128 ? 3.887 27.141 5.078 1 83.06 128 ASP A C 1
ATOM 995 O O . ASP A 1 128 ? 4.039 27.844 6.074 1 83.06 128 ASP A O 1
ATOM 999 N N . GLN A 1 129 ? 2.957 27.328 4.219 1 80.56 129 GLN A N 1
ATOM 1000 C CA . GLN A 1 129 ? 1.961 28.375 4.406 1 80.56 129 GLN A CA 1
ATOM 1001 C C . GLN A 1 129 ? 1.062 28.062 5.602 1 80.56 129 GLN A C 1
ATOM 1003 O O . GLN A 1 129 ? 0.679 28.969 6.344 1 80.56 129 GLN A O 1
ATOM 1008 N N . VAL A 1 130 ? 0.726 26.797 5.777 1 74.88 130 VAL A N 1
ATOM 1009 C CA . VAL A 1 130 ? -0.09 26.391 6.914 1 74.88 130 VAL A CA 1
ATOM 1010 C C . VAL A 1 130 ? 0.644 26.688 8.219 1 74.88 130 VAL A C 1
ATOM 1012 O O . VAL A 1 130 ? 0.055 27.219 9.156 1 74.88 130 VAL A O 1
ATOM 1015 N N . PHE A 1 131 ? 1.882 26.375 8.219 1 72.25 131 PHE A N 1
ATOM 1016 C CA . PHE A 1 131 ? 2.684 26.609 9.414 1 72.25 131 PHE A CA 1
ATOM 1017 C C . PHE A 1 131 ? 2.795 28.094 9.711 1 72.25 131 PHE A C 1
ATOM 1019 O O . PHE A 1 131 ? 2.729 28.516 10.875 1 72.25 131 PHE A O 1
ATOM 1026 N N . GLN A 1 132 ? 2.992 28.844 8.727 1 75.75 132 GLN A N 1
ATOM 1027 C CA . GLN A 1 132 ? 3.092 30.281 8.898 1 75.75 132 GLN A CA 1
ATOM 1028 C C . GLN A 1 132 ? 1.812 30.859 9.5 1 75.75 132 GLN A C 1
ATOM 1030 O O . GLN A 1 132 ? 1.862 31.672 10.43 1 75.75 132 GLN A O 1
ATOM 1035 N N . LYS A 1 133 ? 0.694 30.391 9.039 1 69.19 133 LYS A N 1
ATOM 1036 C CA . LYS A 1 133 ? -0.597 30.859 9.539 1 69.19 133 LYS A CA 1
ATOM 1037 C C . LYS A 1 133 ? -0.819 30.422 10.984 1 69.19 133 LYS A C 1
ATOM 1039 O O . LYS A 1 133 ? -1.351 31.188 11.789 1 69.19 133 LYS A O 1
ATOM 1044 N N . LEU A 1 134 ? -0.426 29.172 11.266 1 65.94 134 LEU A N 1
ATOM 1045 C CA . LEU A 1 134 ? -0.568 28.656 12.617 1 65.94 134 LEU A CA 1
ATOM 1046 C C . LEU A 1 134 ? 0.305 29.438 13.594 1 65.94 134 LEU A C 1
ATOM 1048 O O . LEU A 1 134 ? -0.101 29.703 14.727 1 65.94 134 LEU A O 1
ATOM 1052 N N . GLN A 1 135 ? 1.476 29.656 13.195 1 65.25 135 GLN A N 1
ATOM 1053 C CA . GLN A 1 135 ? 2.393 30.438 14.016 1 65.25 135 GLN A CA 1
ATOM 1054 C C . GLN A 1 135 ? 1.814 31.812 14.328 1 65.25 135 GLN A C 1
ATOM 1056 O O . GLN A 1 135 ? 1.985 32.344 15.438 1 65.25 135 GLN A O 1
ATOM 1061 N N . GLU A 1 136 ? 1.228 32.344 13.367 1 66.94 136 GLU A N 1
ATOM 1062 C CA . GLU A 1 136 ? 0.625 33.656 13.555 1 66.94 136 GLU A CA 1
ATOM 1063 C C . GLU A 1 136 ? -0.552 33.594 14.523 1 66.94 136 GLU A C 1
ATOM 1065 O O . GLU A 1 136 ? -0.784 34.531 15.289 1 66.94 136 GLU A O 1
ATOM 1070 N N . GLU A 1 137 ? -1.215 32.406 14.312 1 55.59 137 GLU A N 1
ATOM 1071 C CA . GLU A 1 137 ? -2.402 32.281 15.148 1 55.59 137 GLU A CA 1
ATOM 1072 C C . GLU A 1 137 ? -2.029 31.844 16.562 1 55.59 137 GLU A C 1
ATOM 1074 O O . GLU A 1 137 ? -2.717 32.188 17.531 1 55.59 137 GLU A O 1
ATOM 1079 N N . ILE A 1 138 ? -1.162 30.766 16.516 1 51.28 138 ILE A N 1
ATOM 1080 C CA . ILE A 1 138 ? -0.746 30.281 17.828 1 51.28 138 ILE A CA 1
ATOM 1081 C C . ILE A 1 138 ? 0.32 31.203 18.406 1 51.28 138 ILE A C 1
ATOM 1083 O O . ILE A 1 138 ? 1.516 31.016 18.172 1 51.28 138 ILE A O 1
ATOM 1087 N N . ALA A 1 139 ? 0.382 32.375 18.125 1 48.22 139 ALA A N 1
ATOM 1088 C CA . ALA A 1 139 ? 1.351 33.25 18.75 1 48.22 139 ALA A CA 1
ATOM 1089 C C . ALA A 1 139 ? 1.88 32.656 20.062 1 48.22 139 ALA A C 1
ATOM 1091 O O . ALA A 1 139 ? 3.068 32.781 20.359 1 48.22 139 ALA A O 1
ATOM 1092 N N . GLY A 1 140 ? 1.102 32.281 20.922 1 43.03 140 GLY A N 1
ATOM 1093 C CA . GLY A 1 140 ? 1.619 31.906 22.234 1 43.03 140 GLY A CA 1
ATOM 1094 C C . GLY A 1 140 ? 2.221 30.516 22.266 1 43.03 140 GLY A C 1
ATOM 1095 O O . GLY A 1 140 ? 2.785 30.094 23.281 1 43.03 140 GLY A O 1
ATOM 1096 N N . ILE A 1 141 ? 1.731 29.625 21.547 1 40.38 141 ILE A N 1
ATOM 1097 C CA . ILE A 1 141 ? 2.225 28.25 21.688 1 40.38 141 ILE A CA 1
ATOM 1098 C C . ILE A 1 141 ? 3.447 28.047 20.797 1 40.38 141 ILE A C 1
ATOM 1100 O O . ILE A 1 141 ? 3.463 28.484 19.641 1 40.38 141 ILE A O 1
ATOM 1104 N N . ASP A 1 142 ? 4.621 27.938 21.312 1 40.91 142 ASP A N 1
ATOM 1105 C CA . ASP A 1 142 ? 5.914 27.672 20.688 1 40.91 142 ASP A CA 1
ATOM 1106 C C . ASP A 1 142 ? 5.801 26.578 19.641 1 40.91 142 ASP A C 1
ATOM 1108 O O . ASP A 1 142 ? 5.863 25.391 19.953 1 40.91 142 ASP A O 1
ATOM 1112 N N . ALA A 1 143 ? 5.191 26.781 18.578 1 42.84 143 ALA A N 1
ATOM 1113 C CA . ALA A 1 143 ? 5.148 25.844 17.453 1 42.84 143 ALA A CA 1
ATOM 1114 C C . ALA A 1 143 ? 6.535 25.297 17.141 1 42.84 143 ALA A C 1
ATOM 1116 O O . ALA A 1 143 ? 6.672 24.297 16.422 1 42.84 143 ALA A O 1
ATOM 1117 N N . ARG A 1 144 ? 7.57 26.078 17.453 1 46.16 144 ARG A N 1
ATOM 1118 C CA . ARG A 1 144 ? 8.969 25.688 17.281 1 46.16 144 ARG A CA 1
ATOM 1119 C C . ARG A 1 144 ? 9.234 24.344 17.953 1 46.16 144 ARG A C 1
ATOM 1121 O O . ARG A 1 144 ? 10.273 23.719 17.719 1 46.16 144 ARG A O 1
ATOM 1128 N N . ARG A 1 145 ? 8.414 24.094 18.938 1 46.69 145 ARG A N 1
ATOM 1129 C CA . ARG A 1 145 ? 8.617 22.844 19.656 1 46.69 145 ARG A CA 1
ATOM 1130 C C . ARG A 1 145 ? 8.266 21.641 18.797 1 46.69 145 ARG A C 1
ATOM 1132 O O . ARG A 1 145 ? 8.594 20.5 19.141 1 46.69 145 ARG A O 1
ATOM 1139 N N . LEU A 1 146 ? 7.516 21.906 17.844 1 46.88 146 LEU A N 1
ATOM 1140 C CA . LEU A 1 146 ? 7.148 20.812 16.953 1 46.88 146 LEU A CA 1
ATOM 1141 C C . LEU A 1 146 ? 8.289 20.5 15.992 1 46.88 146 LEU A C 1
ATOM 1143 O O . LEU A 1 146 ? 8.297 19.438 15.359 1 46.88 146 LEU A O 1
ATOM 1147 N N . PHE A 1 147 ? 9.188 21.531 15.891 1 44.75 147 PHE A N 1
ATOM 1148 C CA . PHE A 1 147 ? 10.32 21.375 14.984 1 44.75 147 PHE A CA 1
ATOM 1149 C C . PHE A 1 147 ? 11.625 21.281 15.766 1 44.75 147 PHE A C 1
ATOM 1151 O O . PHE A 1 147 ? 11.75 21.859 16.844 1 44.75 147 PHE A O 1
ATOM 1158 N N . ASP A 1 148 ? 12.477 20.297 15.406 1 44.41 148 ASP A N 1
ATOM 1159 C CA . ASP A 1 148 ? 13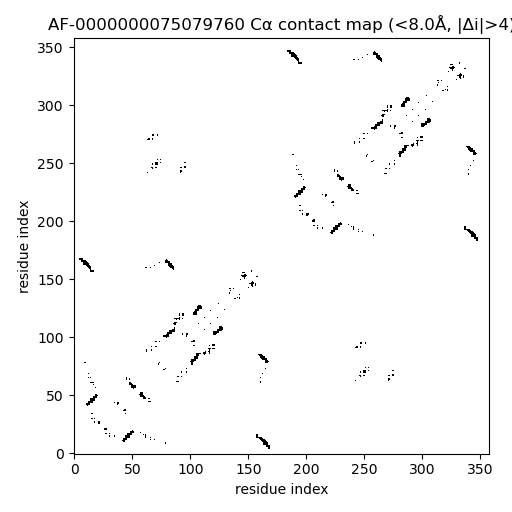.781 20.25 16.062 1 44.41 148 ASP A CA 1
ATOM 1160 C C . ASP A 1 148 ? 14.617 21.484 15.719 1 44.41 148 ASP A C 1
ATOM 1162 O O . ASP A 1 148 ? 14.141 22.391 15.023 1 44.41 148 ASP A O 1
ATOM 1166 N N . GLU A 1 149 ? 15.758 21.562 16.422 1 44.22 149 GLU A N 1
ATOM 1167 C CA . GLU A 1 149 ? 16.703 22.672 16.328 1 44.22 149 GLU A CA 1
ATOM 1168 C C . GLU A 1 149 ? 16.984 23.047 14.875 1 44.22 149 GLU A C 1
ATOM 1170 O O . GLU A 1 149 ? 17.328 24.188 14.578 1 44.22 149 GLU A O 1
ATOM 1175 N N . ASP A 1 150 ? 16.953 22.078 14.039 1 41.78 150 ASP A N 1
ATOM 1176 C CA . ASP A 1 150 ? 17.359 22.359 12.664 1 41.78 150 ASP A CA 1
ATOM 1177 C C . ASP A 1 150 ? 16.156 22.766 11.812 1 41.78 150 ASP A C 1
ATOM 1179 O O . ASP A 1 150 ? 16.281 22.906 10.594 1 41.78 150 ASP A O 1
ATOM 1183 N N . GLY A 1 151 ? 15.109 23.109 12.445 1 42.22 151 GLY A N 1
ATOM 1184 C CA . GLY A 1 151 ? 13.938 23.594 11.734 1 42.22 151 GLY A CA 1
ATOM 1185 C C . GLY A 1 151 ? 13.109 22.469 11.125 1 42.22 151 GLY A C 1
ATOM 1186 O O . GLY A 1 151 ? 12.258 22.719 10.273 1 42.22 151 GLY A O 1
ATOM 1187 N N . GLN A 1 152 ? 13.68 21.312 11.102 1 41.97 152 GLN A N 1
ATOM 1188 C CA . GLN A 1 152 ? 12.953 20.141 10.617 1 41.97 152 GLN A CA 1
ATOM 1189 C C . GLN A 1 152 ? 11.906 19.688 11.625 1 41.97 152 GLN A C 1
ATOM 1191 O O . GLN A 1 152 ? 12.031 19.953 12.82 1 41.97 152 GLN A O 1
ATOM 1196 N N . LEU A 1 153 ? 10.742 19.547 11.156 1 43.28 153 LEU A N 1
ATOM 1197 C CA . LEU A 1 153 ? 9.797 18.969 12.102 1 43.28 153 LEU A CA 1
ATOM 1198 C C . LEU A 1 153 ? 10.492 18 13.055 1 43.28 153 LEU A C 1
ATOM 1200 O O . LEU A 1 153 ? 11.344 17.219 12.633 1 43.28 153 LEU A O 1
ATOM 1204 N N . SER A 1 154 ? 10.594 18.375 14.328 1 39.28 154 SER A N 1
ATOM 1205 C CA . SER A 1 154 ? 11.273 17.547 15.312 1 39.28 154 SER A CA 1
ATOM 1206 C C . SER A 1 154 ? 11.211 16.078 14.93 1 39.28 154 SER A C 1
ATOM 1208 O O . SER A 1 154 ? 10.273 15.641 14.258 1 39.28 154 SER A O 1
ATOM 1210 N N . GLU A 1 155 ? 12.445 15.445 14.859 1 40.44 155 GLU A N 1
ATOM 1211 C CA . GLU A 1 155 ? 12.586 14.008 14.656 1 40.44 155 GLU A CA 1
ATOM 1212 C C . GLU A 1 155 ? 11.367 13.25 15.164 1 40.44 155 GLU A C 1
ATOM 1214 O O . GLU A 1 155 ? 11.055 12.164 14.68 1 40.44 155 GLU A O 1
ATOM 1219 N N . PHE A 1 156 ? 11.008 13.859 16.281 1 36.31 156 PHE A N 1
ATOM 1220 C CA . PHE A 1 156 ? 9.852 13.219 16.891 1 36.31 156 PHE A CA 1
ATOM 1221 C C . PHE A 1 156 ? 8.656 13.227 15.945 1 36.31 156 PHE A C 1
ATOM 1223 O O . PHE A 1 156 ? 7.859 12.289 15.938 1 36.31 156 PHE A O 1
ATOM 1230 N N . ILE A 1 157 ? 8.438 14.484 15.453 1 37.72 157 ILE A N 1
ATOM 1231 C CA . ILE A 1 157 ? 7.312 14.469 14.531 1 37.72 157 ILE A CA 1
ATOM 1232 C C . ILE A 1 157 ? 7.652 13.602 13.32 1 37.72 157 ILE A C 1
ATOM 1234 O O . ILE A 1 157 ? 8.445 13.992 12.469 1 37.72 157 ILE A O 1
ATOM 1238 N N . GLY A 1 158 ? 8.25 12.609 13.547 1 38.97 158 GLY A N 1
ATOM 1239 C CA . GLY A 1 158 ? 8.391 11.68 12.438 1 38.97 158 GLY A CA 1
ATOM 1240 C C . GLY A 1 158 ? 7.512 12.039 11.25 1 38.97 158 GLY A C 1
ATOM 1241 O O . GLY A 1 158 ? 6.773 13.031 11.297 1 38.97 158 GLY A O 1
ATOM 1242 N N . ARG A 1 159 ? 7.934 11.648 10.078 1 43.81 159 ARG A N 1
ATOM 1243 C CA . ARG A 1 159 ? 7.133 11.828 8.875 1 43.81 159 ARG A CA 1
ATOM 1244 C C . ARG A 1 159 ? 5.645 11.719 9.18 1 43.81 159 ARG A C 1
ATOM 1246 O O . ARG A 1 159 ? 5.203 10.75 9.797 1 43.81 159 ARG A O 1
ATOM 1253 N N . ILE A 1 160 ? 5.191 12.922 9.656 1 44.41 160 ILE A N 1
ATOM 1254 C CA . ILE A 1 160 ? 3.762 12.977 9.938 1 44.41 160 ILE A CA 1
ATOM 1255 C C . ILE A 1 160 ? 2.982 12.43 8.742 1 44.41 160 ILE A C 1
ATOM 1257 O O . ILE A 1 160 ? 3.086 12.945 7.633 1 44.41 160 ILE A O 1
ATOM 1261 N N . LEU A 1 161 ? 2.793 11.133 8.797 1 50.5 161 LEU A N 1
ATOM 1262 C CA . LEU A 1 161 ? 1.808 10.617 7.848 1 50.5 161 LEU A CA 1
ATOM 1263 C C . LEU A 1 161 ? 0.416 10.594 8.469 1 50.5 161 LEU A C 1
ATOM 1265 O O . LEU A 1 161 ? 0.158 9.812 9.391 1 50.5 161 LEU A O 1
ATOM 1269 N N . VAL A 1 162 ? -0.224 11.852 8.352 1 54.03 162 VAL A N 1
ATOM 1270 C CA . VAL A 1 162 ? -1.571 11.984 8.898 1 54.03 162 VAL A CA 1
ATOM 1271 C C . VAL A 1 162 ? -2.594 11.914 7.766 1 54.03 162 VAL A C 1
ATOM 1273 O O . VAL A 1 162 ? -2.357 12.438 6.676 1 54.03 162 V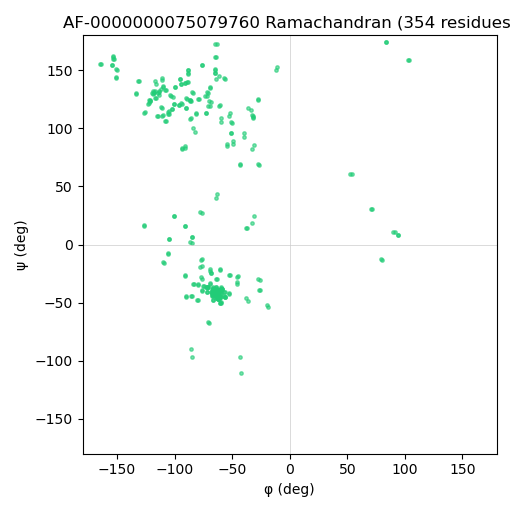AL A O 1
ATOM 1276 N N . VAL A 1 163 ? -3.512 11.023 7.973 1 60.06 163 VAL A N 1
ATOM 1277 C CA . VAL A 1 163 ? -4.66 10.984 7.074 1 60.06 163 VAL A CA 1
ATOM 1278 C C . VAL A 1 163 ? -5.918 11.43 7.82 1 60.06 163 VAL A C 1
ATOM 1280 O O . VAL A 1 163 ? -6.141 11.023 8.961 1 60.06 163 VAL A O 1
ATOM 1283 N N . PHE A 1 164 ? -6.547 12.617 7.312 1 59.94 164 PHE A N 1
ATOM 1284 C CA . PHE A 1 164 ? -7.879 12.992 7.773 1 59.94 164 PHE A CA 1
ATOM 1285 C C . PHE A 1 164 ? -8.945 12.508 6.801 1 59.94 164 PHE A C 1
ATOM 1287 O O . PHE A 1 164 ? -8.859 12.773 5.598 1 59.94 164 PHE A O 1
ATOM 1294 N N . LEU A 1 165 ? -9.805 11.68 7.352 1 50 165 LEU A N 1
ATOM 1295 C CA . LEU A 1 165 ? -11.008 11.367 6.59 1 50 165 LEU A CA 1
ATOM 1296 C C . LEU A 1 165 ? -12.156 12.289 6.977 1 50 165 LEU A C 1
ATOM 1298 O O . LEU A 1 165 ? -12.391 12.531 8.164 1 50 165 LEU A O 1
ATOM 1302 N N . ALA A 1 166 ? -12.672 13.031 5.996 1 43.72 166 ALA A N 1
ATOM 1303 C CA . ALA A 1 166 ? -13.695 14.008 6.355 1 43.72 166 ALA A CA 1
ATOM 1304 C C . ALA A 1 166 ? -14.906 13.891 5.438 1 43.72 166 ALA A C 1
ATOM 1306 O O . ALA A 1 166 ? -14.805 13.367 4.324 1 43.72 166 ALA A O 1
ATOM 1307 N N . SER A 1 167 ? -16.156 14.023 5.898 1 39.97 167 SER A N 1
ATOM 1308 C CA . SER A 1 167 ? -17.391 14.18 5.141 1 39.97 167 SER A CA 1
ATOM 1309 C C . SER A 1 167 ? -17.984 15.57 5.32 1 39.97 167 SER A C 1
ATOM 1311 O O . SER A 1 167 ? -17.797 16.203 6.363 1 39.97 167 SER A O 1
ATOM 1313 N N . TRP A 1 168 ? -18.547 16.141 4.223 1 46.81 168 TRP A N 1
ATOM 1314 C CA . TRP A 1 168 ? -19.219 17.422 4.297 1 46.81 168 TRP A CA 1
ATOM 1315 C C . TRP A 1 168 ? -20.406 17.375 5.258 1 46.81 168 TRP A C 1
ATOM 1317 O O . TRP A 1 168 ? -21.141 16.375 5.301 1 46.81 168 TRP A O 1
ATOM 1327 N N . ARG A 1 169 ? -20.375 18.141 6.219 1 46.84 169 ARG A N 1
ATOM 1328 C CA . ARG A 1 169 ? -21.5 18.234 7.133 1 46.84 169 ARG A CA 1
ATOM 1329 C C . ARG A 1 169 ? -22.797 18.547 6.375 1 46.84 169 ARG A C 1
ATOM 1331 O O . ARG A 1 169 ? -22.859 19.5 5.609 1 46.84 169 ARG A O 1
ATOM 1338 N N . ASN A 1 170 ? -23.391 17.484 5.898 1 44.19 170 ASN A N 1
ATOM 1339 C CA . ASN A 1 170 ? -24.75 17.812 5.469 1 44.19 170 ASN A CA 1
ATOM 1340 C C . ASN A 1 170 ? -25.516 18.547 6.559 1 44.19 170 ASN A C 1
ATOM 1342 O O . ASN A 1 170 ? -25.594 18.094 7.699 1 44.19 170 ASN A O 1
ATOM 1346 N N . ARG A 1 171 ? -25.656 19.859 6.66 1 39.38 171 ARG A N 1
ATOM 1347 C CA . ARG A 1 171 ? -26.609 20.5 7.551 1 39.38 171 ARG A CA 1
ATOM 1348 C C . ARG A 1 171 ? -27.922 19.719 7.602 1 39.38 171 ARG A C 1
ATOM 1350 O O . ARG A 1 171 ? -28.734 19.922 8.5 1 39.38 171 ARG A O 1
ATOM 1357 N N . SER A 1 172 ? -28.562 19.266 6.625 1 33.12 172 SER A N 1
ATOM 1358 C CA . SER A 1 172 ? -29.906 18.797 6.93 1 33.12 172 SER A CA 1
ATOM 1359 C C . SER A 1 172 ? -29.875 17.5 7.742 1 33.12 172 SER A C 1
ATOM 1361 O O . SER A 1 172 ? -30.703 17.312 8.641 1 33.12 172 SER A O 1
ATOM 1363 N N . SER A 1 173 ? -29.453 16.328 7.344 1 31.69 173 SER A N 1
ATOM 1364 C CA . SER A 1 173 ? -30.094 15.125 7.863 1 31.69 173 SER A CA 1
ATOM 1365 C C . SER A 1 173 ? -29.484 14.711 9.203 1 31.69 173 SER A C 1
ATOM 1367 O O . SER A 1 173 ? -30.219 14.477 10.172 1 31.69 173 SER A O 1
ATOM 1369 N N . TRP A 1 174 ? -28.375 13.633 9.398 1 30.64 174 TRP A N 1
ATOM 1370 C CA . TRP A 1 174 ? -28.453 12.609 10.43 1 30.64 174 TRP A CA 1
ATOM 1371 C C . TRP A 1 174 ? -27.938 13.141 11.766 1 30.64 174 TRP A C 1
ATOM 1373 O O . TRP A 1 174 ? -26.859 13.727 11.828 1 30.64 174 TRP A O 1
ATOM 1383 N N . HIS A 1 175 ? -28.703 13.57 12.773 1 29.08 175 HIS A N 1
ATOM 1384 C CA . HIS A 1 175 ? -28.781 13.484 14.227 1 29.08 175 HIS A CA 1
ATOM 1385 C C . HIS A 1 175 ? -28.219 12.164 14.734 1 29.08 175 HIS A C 1
ATOM 1387 O O . HIS A 1 175 ? -28.969 11.289 15.172 1 29.08 175 HIS A O 1
ATOM 1393 N N . LEU A 1 176 ? -27.391 11.391 14.211 1 26.55 176 LEU A N 1
ATOM 1394 C CA . LEU A 1 176 ? -27.141 10.242 15.078 1 26.55 176 LEU A CA 1
ATOM 1395 C C . LEU A 1 176 ? -26.594 10.695 16.438 1 26.55 176 LEU A C 1
ATOM 1397 O O . LEU A 1 176 ? -25.641 11.461 16.5 1 26.55 176 LEU A O 1
ATOM 1401 N N . ARG A 1 177 ? -27.422 10.664 17.562 1 27 177 ARG A N 1
ATOM 1402 C CA . ARG A 1 177 ? -27.359 10.734 19.016 1 27 177 ARG A CA 1
ATOM 1403 C C . ARG A 1 177 ? -26.094 10.086 19.547 1 27 177 ARG A C 1
ATOM 1405 O O . ARG A 1 177 ? -25.656 9.047 19.047 1 27 177 ARG A O 1
ATOM 1412 N N . ARG A 1 178 ? -25.156 10.828 20.203 1 26.14 178 ARG A N 1
ATOM 1413 C CA . ARG A 1 178 ? -24.25 10.508 21.297 1 26.14 178 ARG A CA 1
ATOM 1414 C C . ARG A 1 178 ? -24.828 9.406 22.188 1 26.14 178 ARG A C 1
ATOM 1416 O O . ARG A 1 178 ? -25.812 9.625 22.891 1 26.14 178 ARG A O 1
ATOM 1423 N N . CYS A 1 179 ? -24.953 8.023 21.688 1 20.92 179 CYS A N 1
ATOM 1424 C CA . CYS A 1 179 ? -25.203 7.133 22.828 1 20.92 179 CYS A CA 1
ATOM 1425 C C . CYS A 1 179 ? -24.047 7.176 23.812 1 20.92 179 CYS A C 1
ATOM 1427 O O . CYS A 1 179 ? -22.891 7.352 23.422 1 20.92 179 CYS A O 1
ATOM 1429 N N . MET B 1 1 ? -3.102 -31.156 5.52 1 23.23 1 MET B N 1
ATOM 1430 C CA . MET B 1 1 ? -3.25 -31.266 4.07 1 23.23 1 MET B CA 1
ATOM 1431 C C . MET B 1 1 ? -4.359 -30.359 3.561 1 23.23 1 MET B C 1
ATOM 1433 O O . MET B 1 1 ? -5.492 -30.422 4.035 1 23.23 1 MET B O 1
ATOM 1437 N N . MET B 1 2 ? -4.109 -29.125 3.297 1 34.53 2 MET B N 1
ATOM 1438 C CA . MET B 1 2 ? -5.184 -28.234 2.863 1 34.53 2 MET B CA 1
ATOM 1439 C C . MET B 1 2 ? -6.133 -28.953 1.914 1 34.53 2 MET B C 1
ATOM 1441 O O . MET B 1 2 ? -5.695 -29.609 0.97 1 34.53 2 MET B O 1
ATOM 1445 N N . SER B 1 3 ? -7.191 -29.469 2.383 1 34.03 3 SER B N 1
ATOM 1446 C CA . SER B 1 3 ? -8.18 -30.203 1.599 1 34.03 3 SER B CA 1
ATOM 1447 C C . SER B 1 3 ? -8.273 -29.656 0.178 1 34.03 3 SER B C 1
ATOM 1449 O O . SER B 1 3 ? -8.148 -28.453 -0.04 1 34.03 3 SER B O 1
ATOM 1451 N N . GLU B 1 4 ? -7.77 -30.5 -0.809 1 39.91 4 GLU B N 1
ATOM 1452 C CA . GLU B 1 4 ? -7.883 -30.359 -2.258 1 39.91 4 GLU B CA 1
ATOM 1453 C C . GLU B 1 4 ? -9.25 -29.812 -2.654 1 39.91 4 GLU B C 1
ATOM 1455 O O . GLU B 1 4 ? -9.82 -30.203 -3.672 1 39.91 4 GLU B O 1
ATOM 1460 N N . GLY B 1 5 ? -10 -29.297 -1.738 1 47.22 5 GLY B N 1
ATOM 1461 C CA . GLY B 1 5 ? -11.297 -28.891 -2.258 1 47.22 5 GLY B CA 1
ATOM 1462 C C . GLY B 1 5 ? -11.195 -27.906 -3.402 1 47.22 5 GLY B C 1
ATOM 1463 O O . GLY B 1 5 ? -10.148 -27.281 -3.605 1 47.22 5 GLY B O 1
ATOM 1464 N N . ASP B 1 6 ? -12.047 -27.969 -4.402 1 61.09 6 ASP B N 1
ATOM 1465 C CA . ASP B 1 6 ? -12.188 -27.156 -5.602 1 61.09 6 ASP B CA 1
ATOM 1466 C C . ASP B 1 6 ? -12.227 -25.672 -5.25 1 61.09 6 ASP B C 1
ATOM 1468 O O . ASP B 1 6 ? -12.914 -25.266 -4.305 1 61.09 6 ASP B O 1
ATOM 1472 N N . VAL B 1 7 ? -11.156 -24.969 -5.504 1 66.56 7 VAL B N 1
ATOM 1473 C CA . VAL B 1 7 ? -11.07 -23.531 -5.309 1 66.56 7 VAL B CA 1
ATOM 1474 C C . VAL B 1 7 ? -11.484 -22.797 -6.586 1 66.56 7 VAL B C 1
ATOM 1476 O O . VAL B 1 7 ? -11.109 -23.219 -7.688 1 66.56 7 VAL B O 1
ATOM 1479 N N . ASP B 1 8 ? -12.469 -21.875 -6.445 1 70.56 8 ASP B N 1
ATOM 1480 C CA . ASP B 1 8 ? -12.805 -20.984 -7.559 1 70.56 8 ASP B CA 1
ATOM 1481 C C . ASP B 1 8 ? -11.977 -19.703 -7.504 1 70.56 8 ASP B C 1
ATOM 1483 O O . ASP B 1 8 ? -11.992 -18.984 -6.5 1 70.56 8 ASP B O 1
ATOM 1487 N N . ALA B 1 9 ? -11.25 -19.625 -8.523 1 74.69 9 ALA B N 1
ATOM 1488 C CA . ALA B 1 9 ? -10.531 -18.359 -8.641 1 74.69 9 ALA B CA 1
ATOM 1489 C C . ALA B 1 9 ? -11.492 -17.203 -8.953 1 74.69 9 ALA B C 1
ATOM 1491 O O . ALA B 1 9 ? -12.242 -17.266 -9.922 1 74.69 9 ALA B O 1
ATOM 1492 N N . ILE B 1 10 ? -11.539 -16.266 -8.109 1 78.19 10 ILE B N 1
ATOM 1493 C CA . ILE B 1 10 ? -12.422 -15.109 -8.297 1 78.19 10 ILE B CA 1
ATOM 1494 C C . ILE B 1 10 ? -11.727 -14.062 -9.156 1 78.19 10 ILE B C 1
ATOM 1496 O O . ILE B 1 10 ? -12.32 -13.523 -10.094 1 78.19 10 ILE B O 1
ATOM 1500 N N . GLU B 1 11 ? -10.414 -13.812 -8.852 1 83.94 11 GLU B N 1
ATOM 1501 C CA . GLU B 1 11 ? -9.633 -12.812 -9.57 1 83.94 11 GLU B CA 1
ATOM 1502 C C . GLU B 1 11 ? -8.148 -13.18 -9.586 1 83.94 11 GLU B C 1
ATOM 1504 O O . GLU B 1 11 ? -7.637 -13.742 -8.617 1 83.94 11 GLU B O 1
ATOM 1509 N N . ILE B 1 12 ? -7.523 -12.875 -10.68 1 84.56 12 ILE B N 1
ATOM 1510 C CA . ILE B 1 12 ? -6.078 -13.016 -10.82 1 84.56 12 ILE B CA 1
ATOM 1511 C C . ILE B 1 12 ? -5.465 -11.672 -11.203 1 84.56 12 ILE B C 1
ATOM 1513 O O . ILE B 1 12 ? -5.848 -11.07 -12.203 1 84.56 12 ILE B O 1
ATOM 1517 N N . LEU B 1 13 ? -4.562 -11.219 -10.344 1 87.69 13 LEU B N 1
ATOM 1518 C CA . LEU B 1 13 ? -3.883 -9.961 -10.609 1 87.69 13 LEU B CA 1
ATOM 1519 C C . LEU B 1 13 ? -2.418 -10.195 -10.961 1 87.69 13 LEU B C 1
ATOM 1521 O O . LEU B 1 13 ? -1.741 -10.992 -10.312 1 87.69 13 LEU B O 1
ATOM 1525 N N . TYR B 1 14 ? -1.962 -9.477 -12.008 1 84.81 14 TYR B N 1
ATOM 1526 C CA . TYR B 1 14 ? -0.575 -9.562 -12.453 1 84.81 14 TYR B CA 1
ATOM 1527 C C . TYR B 1 14 ? 0.006 -8.172 -12.695 1 84.81 14 TYR B C 1
ATOM 1529 O O . TYR B 1 14 ? -0.627 -7.332 -13.344 1 84.81 14 TYR B O 1
ATOM 1537 N N . THR B 1 15 ? 1.194 -7.926 -12.109 1 84.69 15 THR B N 1
ATOM 1538 C CA . THR B 1 15 ? 1.851 -6.648 -12.359 1 84.69 15 THR B CA 1
ATOM 1539 C C . THR B 1 15 ? 2.785 -6.75 -13.562 1 84.69 15 THR B C 1
ATOM 1541 O O . THR B 1 15 ? 3.453 -7.77 -13.75 1 84.69 15 THR B O 1
ATOM 1544 N N . ILE B 1 16 ? 2.783 -5.723 -14.391 1 81.5 16 ILE B N 1
ATOM 1545 C CA . ILE B 1 16 ? 3.689 -5.617 -15.523 1 81.5 16 ILE B CA 1
ATOM 1546 C C . ILE B 1 16 ? 4.52 -4.34 -15.406 1 81.5 16 ILE B C 1
ATOM 1548 O O . ILE B 1 16 ? 3.971 -3.24 -15.312 1 81.5 16 ILE B O 1
ATOM 1552 N N . ARG B 1 17 ? 5.805 -4.512 -15.438 1 78.56 17 ARG B N 1
ATOM 1553 C CA . ARG B 1 17 ? 6.688 -3.355 -15.32 1 78.56 17 ARG B CA 1
ATOM 1554 C C . ARG B 1 17 ? 6.895 -2.686 -16.672 1 78.56 17 ARG B C 1
ATOM 1556 O O . ARG B 1 17 ? 7.105 -3.363 -17.688 1 78.56 17 ARG B O 1
ATOM 1563 N N . LYS B 1 18 ? 6.715 -1.403 -16.625 1 77.5 18 LYS B N 1
ATOM 1564 C CA . LYS B 1 18 ? 6.953 -0.608 -17.828 1 77.5 18 LYS B CA 1
ATOM 1565 C C . LYS B 1 18 ? 7.922 0.536 -17.547 1 77.5 18 LYS B C 1
ATOM 1567 O O . LYS B 1 18 ? 7.621 1.43 -16.75 1 77.5 18 LYS B O 1
ATOM 1572 N N . ARG B 1 19 ? 9.102 0.483 -18.141 1 73.25 19 ARG B N 1
ATOM 1573 C CA . ARG B 1 19 ? 10.086 1.544 -17.969 1 73.25 19 ARG B CA 1
ATOM 1574 C C . ARG B 1 19 ? 9.633 2.832 -18.641 1 73.25 19 ARG B C 1
ATOM 1576 O O . ARG B 1 19 ? 9.109 2.803 -19.766 1 73.25 19 ARG B O 1
ATOM 1583 N N . VAL B 1 20 ? 9.547 3.881 -17.844 1 67.06 20 VAL B N 1
ATOM 1584 C CA . VAL B 1 20 ? 9.164 5.188 -18.375 1 67.06 20 VAL B CA 1
ATOM 1585 C C . VAL B 1 20 ? 10.312 6.176 -18.188 1 67.06 20 VAL B C 1
ATOM 1587 O O . VAL B 1 20 ? 10.844 6.316 -17.078 1 67.06 20 VAL B O 1
ATOM 1590 N N . PRO B 1 21 ? 10.594 7.094 -19.188 1 61.03 21 PRO B N 1
ATOM 1591 C CA . PRO B 1 21 ? 10.055 7.098 -20.562 1 61.03 21 PRO B CA 1
ATOM 1592 C C . PRO B 1 21 ? 10.438 5.848 -21.344 1 61.03 21 PRO B C 1
ATOM 1594 O O . PRO B 1 21 ? 11.461 5.219 -21.062 1 61.03 21 PRO B O 1
ATOM 1597 N N . GLU B 1 22 ? 9.492 5.52 -22.109 1 59.62 22 GLU B N 1
ATOM 1598 C CA . GLU B 1 22 ? 9.578 4.277 -22.875 1 59.62 22 GLU B CA 1
ATOM 1599 C C . GLU B 1 22 ? 10.883 4.203 -23.656 1 59.62 22 GLU B C 1
ATOM 1601 O O . GLU B 1 22 ? 11.266 5.164 -24.328 1 59.62 22 GLU B O 1
ATOM 1606 N N . ALA B 1 23 ? 11.703 3.232 -23.219 1 60.88 23 ALA B N 1
ATOM 1607 C CA . ALA B 1 23 ? 12.898 2.961 -24.016 1 60.88 23 ALA B CA 1
ATOM 1608 C C . ALA B 1 23 ? 12.578 2.965 -25.5 1 60.88 23 ALA B C 1
ATOM 1610 O O . ALA B 1 23 ? 11.5 3.4 -25.906 1 60.88 23 ALA B O 1
ATOM 1611 N N . ALA B 1 24 ? 12.617 1.876 -26.125 1 63.16 24 ALA B N 1
ATOM 1612 C CA . ALA B 1 24 ? 12.508 1.566 -27.547 1 63.16 24 ALA B CA 1
ATOM 1613 C C . ALA B 1 24 ? 11.133 0.985 -27.875 1 63.16 24 ALA B C 1
ATOM 1615 O O . ALA B 1 24 ? 10.516 0.326 -27.047 1 63.16 24 ALA B O 1
ATOM 1616 N N . ALA B 1 25 ? 10.367 1.513 -28.906 1 69.81 25 ALA B N 1
ATOM 1617 C CA . ALA B 1 25 ? 9.133 1.013 -29.516 1 69.81 25 ALA B CA 1
ATOM 1618 C C . ALA B 1 25 ? 9.031 -0.502 -29.359 1 69.81 25 ALA B C 1
ATOM 1620 O O . ALA B 1 25 ? 7.945 -1.034 -29.125 1 69.81 25 ALA B O 1
ATOM 1621 N N . THR B 1 26 ? 10.062 -1.131 -29.328 1 73 26 THR B N 1
ATOM 1622 C CA . THR B 1 26 ? 10.086 -2.588 -29.281 1 73 26 THR B CA 1
ATOM 1623 C C . THR B 1 26 ? 9.703 -3.086 -27.891 1 73 26 THR B C 1
ATOM 1625 O O . THR B 1 26 ? 8.977 -4.07 -27.75 1 73 26 THR B O 1
ATOM 1628 N N . VAL B 1 27 ? 10.109 -2.367 -26.953 1 72.5 27 VAL B N 1
ATOM 1629 C CA . VAL B 1 27 ? 9.828 -2.768 -25.578 1 72.5 27 VAL B CA 1
ATOM 1630 C C . VAL B 1 27 ? 8.344 -2.584 -25.281 1 72.5 27 VAL B C 1
ATOM 1632 O O . VAL B 1 27 ? 7.715 -3.451 -24.672 1 72.5 27 VAL B O 1
ATOM 1635 N N . ALA B 1 28 ? 7.824 -1.536 -25.844 1 74.5 28 ALA B N 1
ATOM 1636 C CA . ALA B 1 28 ? 6.406 -1.246 -25.641 1 74.5 28 ALA B CA 1
ATOM 1637 C C . ALA B 1 28 ? 5.531 -2.344 -26.234 1 74.5 28 ALA B C 1
ATOM 1639 O O . ALA B 1 28 ? 4.539 -2.758 -25.625 1 74.5 28 ALA B O 1
ATOM 1640 N N . GLU B 1 29 ? 5.91 -2.752 -27.312 1 78 29 GLU B N 1
ATOM 1641 C CA . GLU B 1 29 ? 5.152 -3.795 -28 1 78 29 GLU B CA 1
ATOM 1642 C C . GLU B 1 29 ? 5.207 -5.113 -27.234 1 78 29 GLU B C 1
ATOM 1644 O O . GLU B 1 29 ? 4.211 -5.832 -27.156 1 78 29 GLU B O 1
ATOM 1649 N N . GLN B 1 30 ? 6.324 -5.398 -26.719 1 76.94 30 GLN B N 1
ATOM 1650 C CA . GLN B 1 30 ? 6.48 -6.633 -25.953 1 76.94 30 GLN B CA 1
ATOM 1651 C C . GLN B 1 30 ? 5.605 -6.621 -24.703 1 76.94 30 GLN B C 1
ATOM 1653 O O . GLN B 1 30 ? 4.992 -7.633 -24.359 1 76.94 30 GLN B O 1
ATOM 1658 N N . ILE B 1 31 ? 5.543 -5.516 -24.141 1 78.94 31 ILE B N 1
ATOM 1659 C CA . ILE B 1 31 ? 4.734 -5.363 -22.938 1 78.94 31 ILE B CA 1
ATOM 1660 C C . ILE B 1 31 ? 3.256 -5.516 -23.281 1 78.94 31 ILE B C 1
ATOM 1662 O O . ILE B 1 31 ? 2.512 -6.191 -22.562 1 78.94 31 ILE B O 1
ATOM 1666 N N . ASP B 1 32 ? 2.951 -4.969 -24.359 1 82.75 32 ASP B N 1
ATOM 1667 C CA . ASP B 1 32 ? 1.56 -5.051 -24.797 1 82.75 32 ASP B CA 1
ATOM 1668 C C . ASP B 1 32 ? 1.166 -6.492 -25.109 1 82.75 32 ASP B C 1
ATOM 1670 O O . ASP B 1 32 ? 0.062 -6.926 -24.781 1 82.75 32 ASP B O 1
ATOM 1674 N N . ARG B 1 33 ? 2.008 -7.113 -25.75 1 81.81 33 ARG B N 1
ATOM 1675 C CA . ARG B 1 33 ? 1.751 -8.508 -26.09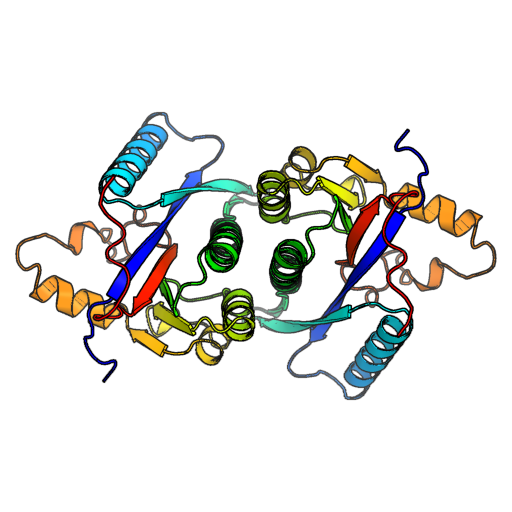4 1 81.81 33 ARG B CA 1
ATOM 1676 C C . ARG B 1 33 ? 1.578 -9.359 -24.828 1 81.81 33 ARG B C 1
ATOM 1678 O O . ARG B 1 33 ? 0.66 -10.172 -24.75 1 81.81 33 ARG B O 1
ATOM 1685 N N . LYS B 1 34 ? 2.426 -9.141 -23.938 1 80.62 34 LYS B N 1
ATOM 1686 C CA . LYS B 1 34 ? 2.354 -9.867 -22.672 1 80.62 34 LYS B CA 1
ATOM 1687 C C . LYS B 1 34 ? 1.055 -9.562 -21.922 1 80.62 34 LYS B C 1
ATOM 1689 O O . LYS B 1 34 ? 0.389 -10.469 -21.422 1 80.62 34 LYS B O 1
ATOM 1694 N N . ARG B 1 35 ? 0.812 -8.297 -21.891 1 83.06 35 ARG B N 1
ATOM 1695 C CA . ARG B 1 35 ? -0.423 -7.863 -21.25 1 83.06 35 ARG B CA 1
ATOM 1696 C C . ARG B 1 35 ? -1.639 -8.531 -21.875 1 83.06 35 ARG B C 1
ATOM 1698 O O . ARG B 1 35 ? -2.496 -9.07 -21.172 1 83.06 35 ARG B O 1
ATOM 1705 N N . TYR B 1 36 ? -1.655 -8.562 -23.156 1 83.44 36 TYR B N 1
ATOM 1706 C CA . TYR B 1 36 ? -2.775 -9.133 -23.891 1 83.44 36 TYR B CA 1
ATOM 1707 C C . TYR B 1 36 ? -2.895 -10.625 -23.641 1 83.44 36 TYR B C 1
ATOM 1709 O O . TYR B 1 36 ? -3.99 -11.133 -23.391 1 83.44 36 TYR B O 1
ATOM 1717 N N . ALA B 1 37 ? -1.839 -11.289 -23.641 1 80.06 37 ALA B N 1
ATOM 1718 C CA . ALA B 1 37 ? -1.823 -12.734 -23.406 1 80.06 37 ALA B CA 1
ATOM 1719 C C . ALA B 1 37 ? -2.381 -13.078 -22.031 1 80.06 37 ALA B C 1
ATOM 1721 O O . ALA B 1 37 ? -3.184 -14 -21.891 1 80.06 37 ALA B O 1
ATOM 1722 N N . LEU B 1 38 ? -2.078 -12.32 -21.062 1 80.31 38 LEU B N 1
ATOM 1723 C CA . LEU B 1 38 ? -2.525 -12.555 -19.688 1 80.31 38 LEU B CA 1
ATOM 1724 C C . LEU B 1 38 ? -4.012 -12.258 -19.547 1 80.31 38 LEU B C 1
ATOM 1726 O O . LEU B 1 38 ? -4.73 -12.977 -18.844 1 80.31 38 LEU B O 1
ATOM 1730 N N . GLU B 1 39 ? -4.426 -11.258 -20.25 1 84.62 39 GLU B N 1
ATOM 1731 C CA . GLU B 1 39 ? -5.832 -10.875 -20.172 1 84.62 39 GLU B CA 1
ATOM 1732 C C . GLU B 1 39 ? -6.723 -11.922 -20.828 1 84.62 39 GLU B C 1
ATOM 1734 O O . GLU B 1 39 ? -7.828 -12.188 -20.359 1 84.62 39 GLU B O 1
ATOM 1739 N N . ILE B 1 40 ? -6.188 -12.539 -21.875 1 82.31 40 ILE B N 1
ATOM 1740 C CA . ILE B 1 40 ? -6.914 -13.609 -22.547 1 82.31 40 ILE B CA 1
ATOM 1741 C C . ILE B 1 40 ? -7.105 -14.789 -21.594 1 82.31 40 ILE B C 1
ATOM 1743 O O . ILE B 1 40 ? -8.141 -15.461 -21.625 1 82.31 40 ILE B O 1
ATOM 1747 N N . LEU B 1 41 ? -6.172 -14.922 -20.703 1 75.94 41 LEU B N 1
ATOM 1748 C CA . LEU B 1 41 ? -6.223 -16 -19.719 1 75.94 41 LEU B CA 1
ATOM 1749 C C . LEU B 1 41 ? -7.066 -15.617 -18.516 1 75.94 41 LEU B C 1
ATOM 1751 O O . LEU B 1 41 ? -7.191 -16.391 -17.562 1 75.94 41 LEU B O 1
ATOM 1755 N N . GLY B 1 42 ? -7.68 -14.375 -18.484 1 78.81 42 GLY B N 1
ATOM 1756 C CA . GLY B 1 42 ? -8.586 -13.977 -17.438 1 78.81 42 GLY B CA 1
ATOM 1757 C C . GLY B 1 42 ? -7.906 -13.203 -16.312 1 78.81 42 GLY B C 1
ATOM 1758 O O . GLY B 1 42 ? -8.5 -12.961 -15.266 1 78.81 42 GLY B O 1
ATOM 1759 N N . ALA B 1 43 ? -6.652 -12.875 -16.547 1 82.31 43 ALA B N 1
ATOM 1760 C CA . ALA B 1 43 ? -5.93 -12.125 -15.516 1 82.31 43 ALA B CA 1
ATOM 1761 C C . ALA B 1 43 ? -6.113 -10.625 -15.703 1 82.31 43 ALA B C 1
ATOM 1763 O O . ALA B 1 43 ? -6.207 -10.133 -16.828 1 82.31 43 ALA B O 1
ATOM 1764 N N . LYS B 1 44 ? -6.27 -9.961 -14.617 1 87.5 44 LYS B N 1
ATOM 1765 C CA . LYS B 1 44 ? -6.211 -8.5 -14.625 1 87.5 44 LYS B CA 1
ATOM 1766 C C . LYS B 1 44 ? -4.777 -8.008 -14.484 1 87.5 44 LYS B C 1
ATOM 1768 O O . LYS B 1 44 ? -4.078 -8.375 -13.539 1 87.5 44 LYS B O 1
ATOM 1773 N N . THR B 1 45 ? -4.344 -7.215 -15.414 1 88 45 THR B N 1
ATOM 1774 C CA . THR B 1 45 ? -2.961 -6.75 -15.414 1 88 45 THR B CA 1
ATOM 1775 C C . THR B 1 45 ? -2.867 -5.34 -14.844 1 88 45 THR B C 1
ATOM 1777 O O . THR B 1 45 ? -3.738 -4.5 -15.094 1 88 45 THR B O 1
ATOM 1780 N N . ILE B 1 46 ? -1.877 -5.18 -13.992 1 87.62 46 ILE B N 1
ATOM 1781 C CA . ILE B 1 46 ? -1.561 -3.867 -13.438 1 87.62 46 ILE B CA 1
ATOM 1782 C C . ILE B 1 46 ? -0.231 -3.373 -14 1 87.62 46 ILE B C 1
ATOM 1784 O O . ILE B 1 46 ? 0.824 -3.941 -13.711 1 87.62 46 ILE B O 1
ATOM 1788 N N . VAL B 1 47 ? -0.308 -2.369 -14.797 1 83.88 47 VAL B N 1
ATOM 1789 C CA . VAL B 1 47 ? 0.904 -1.809 -15.383 1 83.88 47 VAL B CA 1
ATOM 1790 C C . VAL B 1 47 ? 1.598 -0.901 -14.375 1 83.88 47 VAL B C 1
ATOM 1792 O O . VAL B 1 47 ? 0.985 0.027 -13.836 1 83.88 47 VAL B O 1
ATOM 1795 N N . CYS B 1 48 ? 2.824 -1.165 -14.125 1 82.31 48 CYS B N 1
ATOM 1796 C CA . CYS B 1 48 ? 3.604 -0.446 -13.125 1 82.31 48 CYS B CA 1
ATOM 1797 C C . CYS B 1 48 ? 4.738 0.335 -13.773 1 82.31 48 CYS B C 1
ATOM 1799 O O . CYS B 1 48 ? 5.734 -0.251 -14.203 1 82.31 48 CYS B O 1
ATOM 1801 N N . PRO B 1 49 ? 4.598 1.619 -13.75 1 78.69 49 PRO B N 1
ATOM 1802 C CA . PRO B 1 49 ? 5.668 2.432 -14.328 1 78.69 49 PRO B CA 1
ATOM 1803 C C . PRO B 1 49 ? 6.953 2.387 -13.508 1 78.69 49 PRO B C 1
ATOM 1805 O O . PRO B 1 49 ? 6.902 2.361 -12.273 1 78.69 49 PRO B O 1
ATOM 1808 N N . ALA B 1 50 ? 8.055 2.223 -14.172 1 76.44 50 ALA B N 1
ATOM 1809 C CA . ALA B 1 50 ? 9.383 2.328 -13.578 1 76.44 50 ALA B CA 1
ATOM 1810 C C . ALA B 1 50 ? 10.055 3.639 -13.969 1 76.44 50 ALA B C 1
ATOM 1812 O O . ALA B 1 50 ? 10.367 3.859 -15.141 1 76.44 50 ALA B O 1
ATOM 1813 N N . LYS B 1 51 ? 10.188 4.441 -12.938 1 76.06 51 LYS B N 1
ATOM 1814 C CA . LYS B 1 51 ? 10.742 5.762 -13.203 1 76.06 51 LYS B CA 1
ATOM 1815 C C . LYS B 1 51 ? 12.25 5.785 -12.945 1 76.06 51 LYS B C 1
ATOM 1817 O O . LYS B 1 51 ? 12.734 5.176 -11.992 1 76.06 51 LYS B O 1
ATOM 1822 N N . ARG B 1 52 ? 12.938 6.535 -13.805 1 77.38 52 ARG B N 1
ATOM 1823 C CA . ARG B 1 52 ? 14.383 6.684 -13.656 1 77.38 52 ARG B CA 1
ATOM 1824 C C . ARG B 1 52 ? 14.719 7.555 -12.453 1 77.38 52 ARG B C 1
ATOM 1826 O O . ARG B 1 52 ? 14.078 8.578 -12.227 1 77.38 52 ARG B O 1
ATOM 1833 N N . MET B 1 53 ? 15.641 6.984 -11.688 1 74.81 53 MET B N 1
ATOM 1834 C CA . MET B 1 53 ? 16.109 7.723 -10.516 1 74.81 53 MET B CA 1
ATOM 1835 C C . MET B 1 53 ? 17.281 8.625 -10.875 1 74.81 53 MET B C 1
ATOM 1837 O O . MET B 1 53 ? 17.953 8.406 -11.883 1 74.81 53 MET B O 1
ATOM 1841 N N . GLN B 1 54 ? 17.391 9.797 -10.117 1 73.38 54 GLN B N 1
ATOM 1842 C CA . GLN B 1 54 ? 18.469 10.75 -10.352 1 73.38 54 GLN B CA 1
ATOM 1843 C C . GLN B 1 54 ? 19.828 10.055 -10.312 1 73.38 54 GLN B C 1
ATOM 1845 O O . GLN B 1 54 ? 20.719 10.383 -11.094 1 73.38 54 GLN B O 1
ATOM 1850 N N . GLY B 1 55 ? 20.172 9.156 -9.438 1 71.5 55 GLY B N 1
ATOM 1851 C CA . GLY B 1 55 ? 21.453 8.477 -9.289 1 71.5 55 GLY B CA 1
ATOM 1852 C C . GLY B 1 55 ? 21.578 7.266 -10.195 1 71.5 55 GLY B C 1
ATOM 1853 O O . GLY B 1 55 ? 22.578 6.539 -10.125 1 71.5 55 GLY B O 1
ATOM 1854 N N . GLY B 1 56 ? 20.703 7.074 -10.992 1 71.75 56 GLY B N 1
ATOM 1855 C CA . GLY B 1 56 ? 20.719 5.879 -11.82 1 71.75 56 GLY B CA 1
ATOM 1856 C C . GLY B 1 56 ? 19.734 4.816 -11.352 1 71.75 56 GLY B C 1
ATOM 1857 O O . GLY B 1 56 ? 19.203 4.91 -10.25 1 71.75 56 GLY B O 1
ATOM 1858 N N . GLY B 1 57 ? 19.328 3.947 -12.102 1 73.94 57 GLY B N 1
ATOM 1859 C CA . GLY B 1 57 ? 18.391 2.877 -11.789 1 73.94 57 GLY B CA 1
ATOM 1860 C C . GLY B 1 57 ? 16.938 3.307 -11.883 1 73.94 57 GLY B C 1
ATOM 1861 O O . GLY B 1 57 ? 16.641 4.418 -12.328 1 73.94 57 GLY B O 1
ATOM 1862 N N . PHE B 1 58 ? 16.109 2.426 -11.742 1 68.12 58 PHE B N 1
ATOM 1863 C CA . PHE B 1 58 ? 14.68 2.715 -11.828 1 68.12 58 PHE B CA 1
ATOM 1864 C C . PHE B 1 58 ? 13.984 2.408 -10.508 1 68.12 58 PHE B C 1
ATOM 1866 O O . PHE B 1 58 ? 14.336 1.441 -9.828 1 68.12 58 PHE B O 1
ATOM 1873 N N . LYS B 1 59 ? 13.219 3.387 -10.102 1 70.06 59 LYS B N 1
ATOM 1874 C CA . LYS B 1 59 ? 12.312 3.104 -8.984 1 70.06 59 LYS B CA 1
ATOM 1875 C C . LYS B 1 59 ? 11 2.514 -9.484 1 70.06 59 LYS B C 1
ATOM 1877 O O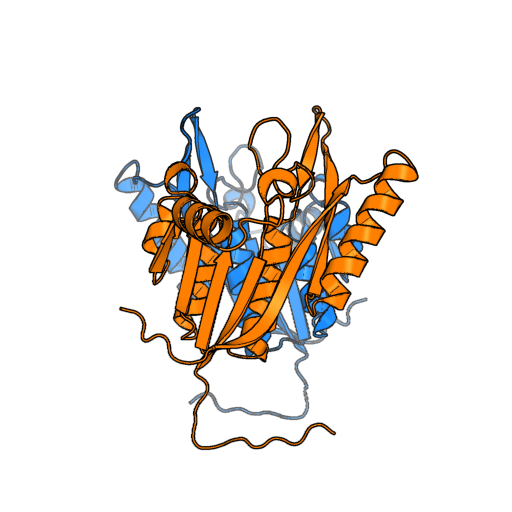 . LYS B 1 59 ? 10.414 3.01 -10.445 1 70.06 59 LYS B O 1
ATOM 1882 N N . GLN B 1 60 ? 10.664 1.299 -8.945 1 67.38 60 GLN B N 1
ATOM 1883 C CA . GLN B 1 60 ? 9.414 0.638 -9.32 1 67.38 60 GLN B CA 1
ATOM 1884 C C . GLN B 1 60 ? 8.406 0.683 -8.172 1 67.38 60 GLN B C 1
ATOM 1886 O O . GLN B 1 60 ? 8.781 0.554 -7.004 1 67.38 60 GLN B O 1
ATOM 1891 N N . SER B 1 61 ? 7.238 1.045 -8.57 1 75.12 61 SER B N 1
ATOM 1892 C CA . SER B 1 61 ? 6.172 1.089 -7.578 1 75.12 61 SER B CA 1
ATOM 1893 C C . SER B 1 61 ? 5.277 -0.145 -7.668 1 75.12 61 SER B C 1
ATOM 1895 O O . SER B 1 61 ? 4.113 -0.107 -7.266 1 75.12 61 SER B O 1
ATOM 1897 N N . ASP B 1 62 ? 5.801 -1.223 -8.188 1 80.31 62 ASP B N 1
ATOM 1898 C CA . ASP B 1 62 ? 4.988 -2.402 -8.461 1 80.31 62 ASP B CA 1
ATOM 1899 C C . ASP B 1 62 ? 4.43 -2.996 -7.168 1 80.31 62 ASP B C 1
ATOM 1901 O O . ASP B 1 62 ? 3.273 -3.416 -7.121 1 80.31 62 ASP B O 1
ATOM 1905 N N . ASP B 1 63 ? 5.219 -2.932 -6.164 1 81.44 63 ASP B N 1
ATOM 1906 C CA . ASP B 1 63 ? 4.766 -3.488 -4.895 1 81.44 63 ASP B CA 1
ATOM 1907 C C . ASP B 1 63 ? 3.604 -2.68 -4.32 1 81.44 63 ASP B C 1
ATOM 1909 O O . ASP B 1 63 ? 2.604 -3.248 -3.881 1 81.44 63 ASP B O 1
ATOM 1913 N N . GLN B 1 64 ? 3.744 -1.375 -4.438 1 86.5 64 GLN B N 1
ATOM 1914 C CA . GLN B 1 64 ? 2.705 -0.504 -3.896 1 86.5 64 GLN B CA 1
ATOM 1915 C C . GLN B 1 64 ? 1.401 -0.654 -4.676 1 86.5 64 GLN B C 1
ATOM 1917 O O . GLN B 1 64 ? 0.325 -0.74 -4.082 1 86.5 64 GLN B O 1
ATOM 1922 N N . LEU B 1 65 ? 1.533 -0.682 -6 1 88.75 65 LEU B N 1
ATOM 1923 C CA . LEU B 1 65 ? 0.354 -0.797 -6.848 1 88.75 65 LEU B CA 1
ATOM 1924 C C . LEU B 1 65 ? -0.356 -2.127 -6.617 1 88.75 65 LEU B C 1
ATOM 1926 O O . LEU B 1 65 ? -1.584 -2.172 -6.52 1 88.75 65 LEU B O 1
ATOM 1930 N N . LEU B 1 66 ? 0.423 -3.145 -6.492 1 88.31 66 LEU B N 1
ATOM 1931 C CA . LEU B 1 66 ? -0.162 -4.457 -6.238 1 88.31 66 LEU B CA 1
ATOM 1932 C C . LEU B 1 66 ? -0.893 -4.48 -4.898 1 88.31 66 LEU B C 1
ATOM 1934 O O . LEU B 1 66 ? -2.006 -5 -4.805 1 88.31 66 LEU B O 1
ATOM 1938 N N . GLN B 1 67 ? -0.251 -3.947 -3.906 1 90.62 67 GLN B N 1
ATOM 1939 C CA . GLN B 1 67 ? -0.825 -3.936 -2.564 1 90.62 67 GLN B CA 1
ATOM 1940 C C . GLN B 1 67 ? -2.15 -3.182 -2.539 1 90.62 67 GLN B C 1
ATOM 1942 O O . GLN B 1 67 ? -3.143 -3.676 -2.002 1 90.62 67 GLN B O 1
ATOM 1947 N N . ILE B 1 68 ? -2.131 -2.051 -3.172 1 93.06 68 ILE B N 1
ATOM 1948 C CA . ILE B 1 68 ? -3.303 -1.181 -3.178 1 93.06 68 ILE B CA 1
ATOM 1949 C C . ILE B 1 68 ? -4.438 -1.852 -3.945 1 93.06 68 ILE B C 1
ATOM 1951 O O . ILE B 1 68 ? -5.566 -1.938 -3.449 1 93.06 68 ILE B O 1
ATOM 1955 N N . LYS B 1 69 ? -4.164 -2.35 -5.07 1 91.56 69 LYS B N 1
ATOM 1956 C CA . LYS B 1 69 ? -5.199 -2.973 -5.891 1 91.56 69 LYS B CA 1
ATOM 1957 C C . LYS B 1 69 ? -5.727 -4.246 -5.234 1 91.56 69 LYS B C 1
ATOM 1959 O O . LYS B 1 69 ? -6.934 -4.5 -5.246 1 91.56 69 LYS B O 1
ATOM 1964 N N . THR B 1 70 ? -4.809 -4.98 -4.68 1 91.19 70 THR B N 1
ATOM 1965 C CA . THR B 1 70 ? -5.203 -6.215 -4.004 1 91.19 70 THR B CA 1
ATOM 1966 C C . THR B 1 70 ? -6.152 -5.914 -2.848 1 91.19 70 THR B C 1
ATOM 1968 O O . THR B 1 70 ? -7.23 -6.512 -2.75 1 91.19 70 THR B O 1
ATOM 1971 N N . LEU B 1 71 ? -5.766 -4.992 -2.023 1 93.56 71 LEU B N 1
ATOM 1972 C CA . LEU B 1 71 ? -6.598 -4.66 -0.872 1 93.56 71 LEU B CA 1
ATOM 1973 C C . LEU B 1 71 ? -7.961 -4.141 -1.319 1 93.56 71 LEU B C 1
ATOM 1975 O O . LEU B 1 71 ? -8.992 -4.562 -0.796 1 93.56 71 LEU B O 1
ATOM 1979 N N . SER B 1 72 ? -7.961 -3.227 -2.275 1 93.38 72 SER B N 1
ATOM 1980 C CA . SER B 1 72 ? -9.195 -2.645 -2.795 1 93.38 72 SER B CA 1
ATOM 1981 C C . SER B 1 72 ? -10.141 -3.725 -3.303 1 93.38 72 SER B C 1
ATOM 1983 O O . SER B 1 72 ? -11.328 -3.727 -2.961 1 93.38 72 SER B O 1
ATOM 1985 N N . ILE B 1 73 ? -9.625 -4.672 -4.039 1 89.88 73 ILE B N 1
ATOM 1986 C CA . ILE B 1 73 ? -10.445 -5.723 -4.633 1 89.88 73 ILE B CA 1
ATOM 1987 C C . ILE B 1 73 ? -10.914 -6.684 -3.543 1 89.88 73 ILE B C 1
ATOM 1989 O O . ILE B 1 73 ? -12.07 -7.105 -3.537 1 89.88 73 ILE B O 1
ATOM 1993 N N . CYS B 1 74 ? -10.039 -7 -2.613 1 89.56 74 CYS B N 1
ATOM 1994 C CA . CYS B 1 74 ? -10.383 -7.914 -1.532 1 89.56 74 CYS B CA 1
ATOM 1995 C C . CYS B 1 74 ? -11.508 -7.344 -0.671 1 89.56 74 CYS B C 1
ATOM 1997 O O . CYS B 1 74 ? -12.383 -8.078 -0.218 1 89.56 74 CYS B O 1
ATOM 1999 N N . MET B 1 75 ? -11.43 -6.062 -0.463 1 90.12 75 MET B N 1
ATOM 2000 C CA . MET B 1 75 ? -12.445 -5.426 0.373 1 90.12 75 MET B CA 1
ATOM 2001 C C . MET B 1 75 ? -13.805 -5.438 -0.316 1 90.12 75 MET B C 1
ATOM 2003 O O . MET B 1 75 ? -14.844 -5.383 0.347 1 90.12 75 MET B O 1
ATOM 2007 N N . ARG B 1 76 ? -13.773 -5.508 -1.576 1 87 76 ARG B N 1
ATOM 2008 C CA . ARG B 1 76 ? -15.016 -5.504 -2.342 1 87 76 ARG B CA 1
ATOM 2009 C C . ARG B 1 76 ? -15.539 -6.918 -2.553 1 87 76 ARG B C 1
ATOM 2011 O O . ARG B 1 76 ? -16.719 -7.188 -2.346 1 87 76 ARG B O 1
ATOM 2018 N N . LEU B 1 77 ? -14.633 -7.867 -2.912 1 84.88 77 LEU B N 1
ATOM 2019 C CA . LEU B 1 77 ? -15.047 -9.211 -3.297 1 84.88 77 LEU B CA 1
ATOM 2020 C C . LEU B 1 77 ? -15.078 -10.141 -2.086 1 84.88 77 LEU B C 1
ATOM 2022 O O . LEU B 1 77 ? -15.781 -11.156 -2.096 1 84.88 77 LEU B O 1
ATOM 2026 N N . LYS B 1 78 ? -14.297 -9.875 -1.092 1 86.06 78 LYS B N 1
ATOM 2027 C CA . LYS B 1 78 ? -14.219 -10.617 0.163 1 86.06 78 LYS B CA 1
ATOM 2028 C C . LYS B 1 78 ? -13.977 -12.102 -0.09 1 86.06 78 LYS B C 1
ATOM 2030 O O . LYS B 1 78 ? -14.758 -12.945 0.354 1 86.06 78 LYS B O 1
ATOM 2035 N N . PRO B 1 79 ? -12.859 -12.406 -0.737 1 84.62 79 PRO B N 1
ATOM 2036 C CA . PRO B 1 79 ? -12.531 -13.82 -0.934 1 84.62 79 PRO B CA 1
ATOM 2037 C C . PRO B 1 79 ? -12.273 -14.555 0.381 1 84.62 79 PRO B C 1
ATOM 2039 O O . PRO B 1 79 ? -12.031 -13.914 1.411 1 84.62 79 PRO B O 1
ATOM 2042 N N . ASP B 1 80 ? -12.352 -15.906 0.295 1 81 80 ASP B N 1
ATOM 2043 C CA . ASP B 1 80 ? -12.039 -16.703 1.477 1 81 80 ASP B CA 1
ATOM 2044 C C . ASP B 1 80 ? -10.539 -16.688 1.763 1 81 80 ASP B C 1
ATOM 2046 O O . ASP B 1 80 ? -10.117 -16.656 2.924 1 81 80 ASP B O 1
ATOM 2050 N N . PHE B 1 81 ? -9.734 -16.688 0.649 1 83.56 81 PHE B N 1
ATOM 2051 C CA . PHE B 1 81 ? -8.289 -16.625 0.855 1 83.56 81 PHE B CA 1
ATOM 2052 C C . PHE B 1 81 ? -7.602 -15.992 -0.347 1 83.56 81 PHE B C 1
ATOM 2054 O O . PHE B 1 81 ? -8.188 -15.891 -1.424 1 83.56 81 PHE B O 1
ATOM 2061 N N . LEU B 1 82 ? -6.418 -15.523 -0.09 1 88 82 LEU B N 1
ATOM 2062 C CA . LEU B 1 82 ? -5.547 -14.891 -1.075 1 88 82 LEU B CA 1
ATOM 2063 C C . LEU B 1 82 ? -4.234 -15.664 -1.216 1 88 82 LEU B C 1
ATOM 2065 O O . LEU B 1 82 ? -3.65 -16.094 -0.217 1 88 82 LEU B O 1
ATOM 2069 N N . THR B 1 83 ? -3.871 -15.953 -2.426 1 88.44 83 THR B N 1
ATOM 2070 C CA . THR B 1 83 ? -2.537 -16.484 -2.691 1 88.44 83 THR B CA 1
ATOM 2071 C C . THR B 1 83 ? -1.629 -15.391 -3.256 1 88.44 83 THR B C 1
ATOM 2073 O O . THR B 1 83 ? -1.912 -14.828 -4.316 1 88.44 83 THR B O 1
ATOM 2076 N N . LEU B 1 84 ? -0.656 -15.094 -2.551 1 90 84 LEU B N 1
ATOM 2077 C CA . LEU B 1 84 ? 0.302 -14.062 -2.936 1 90 84 LEU B CA 1
ATOM 2078 C C . LEU B 1 84 ? 1.61 -14.688 -3.412 1 90 84 LEU B C 1
ATOM 2080 O O . LEU B 1 84 ? 2.301 -15.359 -2.639 1 90 84 LEU B O 1
ATOM 2084 N N . VAL B 1 85 ? 1.906 -14.508 -4.645 1 88.56 85 VAL B N 1
ATOM 2085 C CA . VAL B 1 85 ? 3.178 -14.977 -5.184 1 88.56 85 VAL B CA 1
ATOM 2086 C C . VAL B 1 85 ? 4.211 -13.852 -5.121 1 88.56 85 VAL B C 1
ATOM 2088 O O . VAL B 1 85 ? 4.363 -13.086 -6.078 1 88.56 85 VAL B O 1
ATOM 2091 N N . SER B 1 86 ? 4.836 -13.664 -4.004 1 82.25 86 SER B N 1
ATOM 2092 C CA . SER B 1 86 ? 5.84 -12.656 -3.684 1 82.25 86 SER B CA 1
ATOM 2093 C C . SER B 1 86 ? 6.586 -13 -2.402 1 82.25 86 SER B C 1
ATOM 2095 O O . SER B 1 86 ? 6.059 -13.711 -1.541 1 82.25 86 SER B O 1
ATOM 2097 N N . GLY B 1 87 ? 7.79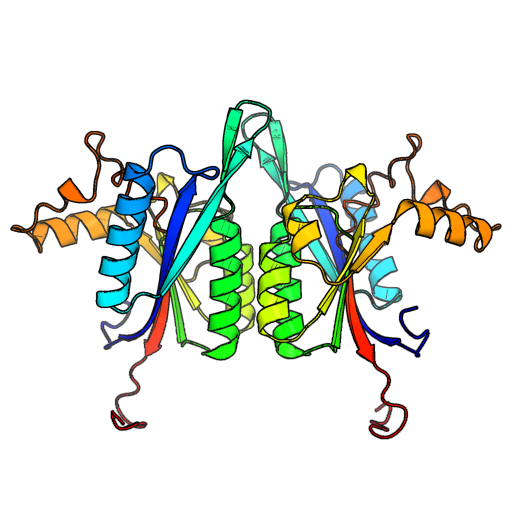7 -12.484 -2.273 1 78.19 87 GLY B N 1
ATOM 2098 C CA . GLY B 1 87 ? 8.594 -12.977 -1.162 1 78.19 87 GLY B CA 1
ATOM 2099 C C . GLY B 1 87 ? 8.781 -11.945 -0.062 1 78.19 87 GLY B C 1
ATOM 2100 O O . GLY B 1 87 ? 9.273 -12.273 1.022 1 78.19 87 GLY B O 1
ATOM 2101 N N . ASP B 1 88 ? 8.516 -10.68 -0.363 1 78.81 88 ASP B N 1
ATOM 2102 C CA . ASP B 1 88 ? 8.867 -9.75 0.703 1 78.81 88 ASP B CA 1
ATOM 2103 C C . ASP B 1 88 ? 8.008 -8.484 0.625 1 78.81 88 ASP B C 1
ATOM 2105 O O . ASP B 1 88 ? 7.215 -8.32 -0.304 1 78.81 88 ASP B O 1
ATOM 2109 N N . ASP B 1 89 ? 7.934 -7.734 1.7 1 82.38 89 ASP B N 1
ATOM 2110 C CA . ASP B 1 89 ? 7.469 -6.359 1.854 1 82.38 89 ASP B CA 1
ATOM 2111 C C . ASP B 1 89 ? 5.953 -6.27 1.686 1 82.38 89 ASP B C 1
ATOM 2113 O O . ASP B 1 89 ? 5.441 -5.305 1.116 1 82.38 89 ASP B O 1
ATOM 2117 N N . HIS B 1 90 ? 5.254 -7.348 2.064 1 91 90 HIS B N 1
ATOM 2118 C CA . HIS B 1 90 ? 3.799 -7.316 1.966 1 91 90 HIS B CA 1
ATOM 2119 C C . HIS B 1 90 ? 3.148 -7.691 3.295 1 91 90 HIS B C 1
ATOM 2121 O O . HIS B 1 90 ? 1.961 -8.016 3.34 1 91 90 HIS B O 1
ATOM 2127 N N . ALA B 1 91 ? 3.91 -7.637 4.32 1 91.56 91 ALA B N 1
ATOM 2128 C CA . ALA B 1 91 ? 3.406 -8.062 5.625 1 91.56 91 ALA B CA 1
ATOM 2129 C C . ALA B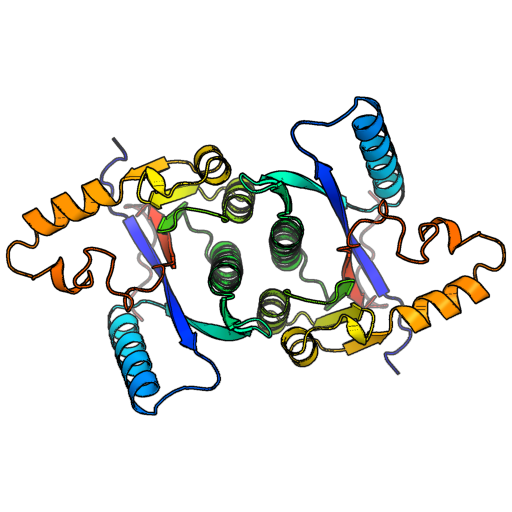 1 91 ? 2.238 -7.195 6.074 1 91.56 91 ALA B C 1
ATOM 2131 O O . ALA B 1 91 ? 1.25 -7.699 6.613 1 91.56 91 ALA B O 1
ATOM 2132 N N . SER B 1 92 ? 2.318 -5.902 5.824 1 91.94 92 SER B N 1
ATOM 2133 C CA . SER B 1 92 ? 1.264 -4.984 6.242 1 91.94 92 SER B CA 1
ATOM 2134 C C . SER B 1 92 ? -0.061 -5.316 5.562 1 91.94 92 SER B C 1
ATOM 2136 O O . SER B 1 92 ? -1.118 -5.273 6.195 1 91.94 92 SER B O 1
ATOM 2138 N N . LEU B 1 93 ? 0.01 -5.633 4.344 1 93.25 93 LEU B N 1
ATOM 2139 C CA . LEU B 1 93 ? -1.184 -6.035 3.609 1 93.25 93 LEU B CA 1
ATOM 2140 C C . LEU B 1 93 ? -1.785 -7.305 4.203 1 93.25 93 LEU B C 1
ATOM 2142 O O . LEU B 1 93 ? -2.99 -7.367 4.457 1 93.25 93 LEU B O 1
ATOM 2146 N N . VAL B 1 94 ? -0.921 -8.258 4.457 1 93.94 94 VAL B N 1
ATOM 2147 C CA . VAL B 1 94 ? -1.367 -9.57 4.922 1 93.94 94 VAL B CA 1
ATOM 2148 C C . VAL B 1 94 ? -2 -9.438 6.305 1 93.94 94 VAL B C 1
ATOM 2150 O O . VAL B 1 94 ? -3.059 -10.008 6.57 1 93.94 94 VAL B O 1
ATOM 2153 N N . TRP B 1 95 ? -1.371 -8.656 7.156 1 94.62 95 TRP B N 1
ATOM 2154 C CA . TRP B 1 95 ? -1.938 -8.422 8.477 1 94.62 95 TRP B CA 1
ATOM 2155 C C . TRP B 1 95 ? -3.307 -7.758 8.375 1 94.62 95 TRP B C 1
ATOM 2157 O O . TRP B 1 95 ? -4.238 -8.133 9.094 1 94.62 95 TRP B O 1
ATOM 2167 N N . GLU B 1 96 ? -3.426 -6.785 7.52 1 94.44 96 GLU B N 1
ATOM 2168 C CA . GLU B 1 96 ? -4.699 -6.09 7.355 1 94.44 96 GLU B CA 1
ATOM 2169 C C . GLU B 1 96 ? -5.785 -7.039 6.852 1 94.44 96 GLU B C 1
ATOM 2171 O O . GLU B 1 96 ? -6.914 -7.012 7.344 1 94.44 96 GLU B O 1
ATOM 2176 N N . LEU B 1 97 ? -5.469 -7.855 5.875 1 93.38 97 LEU B N 1
ATOM 2177 C CA . LEU B 1 97 ? -6.422 -8.82 5.34 1 93.38 97 LEU B CA 1
ATOM 2178 C C . LEU B 1 97 ? -6.895 -9.781 6.422 1 93.38 97 LEU B C 1
ATOM 2180 O O . LEU B 1 97 ? -8.07 -10.141 6.473 1 93.38 97 LEU B O 1
ATOM 2184 N N . ARG B 1 98 ? -5.988 -10.172 7.293 1 93.88 98 ARG B N 1
ATOM 2185 C CA . ARG B 1 98 ? -6.328 -11.055 8.406 1 93.88 98 ARG B CA 1
ATOM 2186 C C . ARG B 1 98 ? -7.375 -10.406 9.305 1 93.88 98 ARG B C 1
ATOM 2188 O O . ARG B 1 98 ? -8.289 -11.086 9.789 1 93.88 98 ARG B O 1
ATOM 2195 N N . GLU B 1 99 ? -7.211 -9.102 9.523 1 93.31 99 GLU B N 1
ATOM 2196 C CA . GLU B 1 99 ? -8.172 -8.367 10.336 1 93.31 99 GLU B CA 1
ATOM 2197 C C . GLU B 1 99 ? -9.57 -8.422 9.719 1 93.31 99 GLU B C 1
ATOM 2199 O O . GLU B 1 99 ? -10.57 -8.273 10.43 1 93.31 99 GLU B O 1
ATOM 2204 N N . HIS B 1 100 ? -9.641 -8.695 8.438 1 91.88 100 HIS B N 1
ATOM 2205 C CA . HIS B 1 100 ? -10.922 -8.758 7.742 1 91.88 100 HIS B CA 1
ATOM 2206 C C . HIS B 1 100 ? -11.32 -10.203 7.461 1 91.88 100 HIS B C 1
ATOM 2208 O O . HIS B 1 100 ? -12.242 -10.453 6.68 1 91.88 100 HIS B O 1
ATOM 2214 N N . GLY B 1 101 ? -10.539 -11.109 7.961 1 90.69 101 GLY B N 1
ATOM 2215 C CA . GLY B 1 101 ? -10.914 -12.516 7.895 1 90.69 101 GLY B CA 1
ATOM 2216 C C . GLY B 1 101 ? -10.414 -13.203 6.641 1 90.69 101 GLY B C 1
ATOM 2217 O O . GLY B 1 101 ? -10.875 -14.297 6.297 1 90.69 101 GLY B O 1
ATOM 2218 N N . ILE B 1 102 ? -9.578 -12.602 5.914 1 89.44 102 ILE B N 1
ATOM 2219 C CA . ILE B 1 102 ? -9.039 -13.18 4.688 1 89.44 102 ILE B CA 1
ATOM 2220 C C . ILE B 1 102 ? -7.648 -13.75 4.953 1 89.44 102 ILE B C 1
ATOM 2222 O O . ILE B 1 102 ? -6.742 -13.023 5.367 1 89.44 102 ILE B O 1
ATOM 2226 N N . ARG B 1 103 ? -7.516 -15.008 4.715 1 90.12 103 ARG B N 1
ATOM 2227 C CA . ARG B 1 103 ? -6.227 -15.656 4.914 1 90.12 103 ARG B CA 1
ATOM 2228 C C . ARG B 1 103 ? -5.367 -15.578 3.658 1 90.12 103 ARG B C 1
ATOM 2230 O O . ARG B 1 103 ? -5.887 -15.594 2.541 1 90.12 103 ARG B O 1
ATOM 2237 N N . THR B 1 104 ? -4.066 -15.484 3.898 1 91.69 104 THR B N 1
ATOM 2238 C CA . THR B 1 104 ? -3.16 -15.352 2.762 1 91.69 104 THR B CA 1
ATOM 2239 C C . THR B 1 104 ? -2.152 -16.5 2.742 1 91.69 104 THR B C 1
ATOM 2241 O O . THR B 1 104 ? -1.512 -16.781 3.756 1 91.69 104 THR B O 1
ATOM 2244 N N . GLU B 1 105 ? -2.107 -17.172 1.726 1 89.5 105 GLU B N 1
ATOM 2245 C CA . GLU B 1 105 ? -1.002 -18.078 1.44 1 89.5 105 GLU B CA 1
ATOM 2246 C C . GLU B 1 105 ? 0.06 -17.406 0.576 1 89.5 105 GLU B C 1
ATOM 2248 O O . GLU B 1 105 ? -0.267 -16.734 -0.403 1 89.5 105 GLU B O 1
ATOM 2253 N N . VAL B 1 106 ? 1.293 -17.672 0.952 1 91 106 VAL B N 1
ATOM 2254 C CA . VAL B 1 106 ? 2.377 -17.031 0.212 1 91 106 VAL B CA 1
ATOM 2255 C C . VAL B 1 106 ? 3.18 -18.094 -0.544 1 91 106 VAL B C 1
ATOM 2257 O O . VAL B 1 106 ? 3.525 -19.141 0.015 1 91 106 VAL B O 1
ATOM 2260 N N . VAL B 1 107 ? 3.395 -17.828 -1.81 1 87.38 107 VAL B N 1
ATOM 2261 C CA . VAL B 1 107 ? 4.234 -18.672 -2.662 1 87.38 107 VAL B CA 1
ATOM 2262 C C . VAL B 1 107 ? 5.547 -17.953 -2.961 1 87.38 107 VAL B C 1
ATOM 2264 O O . VAL B 1 107 ? 5.562 -16.953 -3.682 1 87.38 107 VAL B O 1
ATOM 2267 N N . ALA B 1 108 ? 6.594 -18.359 -2.377 1 86.38 108 ALA B N 1
ATOM 2268 C CA . ALA B 1 108 ? 7.898 -17.719 -2.535 1 86.38 108 ALA B CA 1
ATOM 2269 C C . ALA B 1 108 ? 9.031 -18.719 -2.279 1 86.38 108 ALA B C 1
ATOM 2271 O O . ALA B 1 108 ? 8.828 -19.734 -1.618 1 86.38 108 ALA B O 1
ATOM 2272 N N . SER B 1 109 ? 10.164 -18.391 -2.914 1 86.06 109 SER B N 1
ATOM 2273 C CA . SER B 1 109 ? 11.344 -19.172 -2.537 1 86.06 109 SER B CA 1
ATOM 2274 C C . SER B 1 109 ? 11.727 -18.922 -1.083 1 86.06 109 SER B C 1
ATOM 2276 O O . SER B 1 109 ? 11.594 -17.797 -0.586 1 86.06 109 SER B O 1
ATOM 2278 N N . VAL B 1 110 ? 12.242 -19.906 -0.471 1 86.44 110 VAL B N 1
ATOM 2279 C CA . VAL B 1 110 ? 12.562 -19.828 0.95 1 86.44 110 VAL B CA 1
ATOM 2280 C C . VAL B 1 110 ? 13.555 -18.688 1.199 1 86.44 110 VAL B C 1
ATOM 2282 O O . VAL B 1 110 ? 13.398 -17.922 2.152 1 86.44 110 VAL B O 1
ATOM 2285 N N . ASP B 1 111 ? 14.484 -18.5 0.307 1 88.25 111 ASP B N 1
ATOM 2286 C CA . ASP B 1 111 ? 15.555 -17.516 0.488 1 88.25 111 ASP B CA 1
ATOM 2287 C C . ASP B 1 111 ? 15.055 -16.094 0.243 1 88.25 111 ASP B C 1
ATOM 2289 O O . ASP B 1 111 ? 15.711 -15.125 0.627 1 88.25 111 ASP B O 1
ATOM 2293 N N . MET B 1 112 ? 13.883 -16.016 -0.323 1 86.06 112 MET B N 1
ATOM 2294 C CA . MET B 1 112 ? 13.367 -14.695 -0.69 1 86.06 112 MET B CA 1
ATOM 2295 C C . MET B 1 112 ? 12.266 -14.258 0.265 1 86.06 112 MET B C 1
ATOM 2297 O O . MET B 1 112 ? 11.805 -13.117 0.206 1 86.06 112 MET B O 1
ATOM 2301 N N . LEU B 1 113 ? 11.883 -15.188 1.109 1 88.56 113 LEU B N 1
ATOM 2302 C CA . LEU B 1 113 ? 10.758 -14.898 1.989 1 88.56 113 LEU B CA 1
ATOM 2303 C C . LEU B 1 113 ? 11.203 -14.086 3.199 1 88.56 113 LEU B C 1
ATOM 2305 O O . LEU B 1 113 ? 12 -14.562 4.016 1 88.56 113 LEU B O 1
ATOM 2309 N N . GLY B 1 114 ? 10.727 -12.82 3.248 1 88.06 114 GLY B N 1
ATOM 2310 C CA . GLY B 1 114 ? 11.055 -11.961 4.371 1 88.06 114 GLY B CA 1
ATOM 2311 C C . GLY B 1 114 ? 10.484 -12.453 5.688 1 88.06 114 GLY B C 1
ATOM 2312 O O . GLY B 1 114 ? 9.414 -13.07 5.711 1 88.06 114 GLY B O 1
ATOM 2313 N N . SER B 1 115 ? 11.102 -12.203 6.785 1 89 115 SER B N 1
ATOM 2314 C CA . SER B 1 115 ? 10.719 -12.688 8.109 1 89 115 SER B CA 1
ATOM 2315 C C . SER B 1 115 ? 9.344 -12.164 8.516 1 89 115 SER B C 1
ATOM 2317 O O . SER B 1 115 ? 8.539 -12.898 9.078 1 89 115 SER B O 1
ATOM 2319 N N . GLN B 1 116 ? 9.039 -10.906 8.227 1 89.31 116 GLN B N 1
ATOM 2320 C CA . GLN B 1 116 ? 7.766 -10.312 8.609 1 89.31 116 GLN B CA 1
ATOM 2321 C C . GLN B 1 116 ? 6.609 -10.953 7.844 1 89.31 116 GLN B C 1
ATOM 2323 O O . GLN B 1 116 ? 5.555 -11.234 8.422 1 89.31 116 GLN B O 1
ATOM 2328 N N . LEU B 1 117 ? 6.891 -11.109 6.59 1 91.06 117 LEU B N 1
ATOM 2329 C CA . LEU B 1 117 ? 5.863 -11.75 5.777 1 91.06 117 LEU B CA 1
ATOM 2330 C C . LEU B 1 117 ? 5.645 -13.195 6.207 1 91.06 117 LEU B C 1
ATOM 2332 O O . LEU B 1 117 ? 4.508 -13.664 6.254 1 91.06 117 LEU B O 1
ATOM 2336 N N . ARG B 1 118 ? 6.684 -13.852 6.547 1 94 118 ARG B N 1
ATOM 2337 C CA . ARG B 1 118 ? 6.613 -15.234 7.023 1 94 118 ARG B CA 1
ATOM 2338 C C . ARG B 1 118 ? 5.75 -15.336 8.273 1 94 118 ARG B C 1
ATOM 2340 O O . ARG B 1 118 ? 4.977 -16.281 8.43 1 94 118 ARG B O 1
ATOM 2347 N N . ARG B 1 119 ? 5.805 -14.438 9.109 1 93.56 119 ARG B N 1
ATOM 2348 C CA . ARG B 1 119 ? 5.059 -14.438 10.359 1 93.56 119 ARG B CA 1
ATOM 2349 C C . ARG B 1 119 ? 3.596 -14.07 10.125 1 93.56 119 ARG B C 1
ATOM 2351 O O . ARG B 1 119 ? 2.713 -14.531 10.859 1 93.56 119 ARG B O 1
ATOM 2358 N N . ALA B 1 120 ? 3.354 -13.336 9.148 1 94.25 120 ALA B N 1
ATOM 2359 C CA . ALA B 1 120 ? 2.01 -12.812 8.906 1 94.25 120 ALA B CA 1
ATOM 2360 C C . ALA B 1 120 ? 1.157 -13.82 8.148 1 94.25 120 ALA B C 1
ATOM 2362 O O . ALA B 1 120 ? -0.05 -13.93 8.375 1 94.25 120 ALA B O 1
ATOM 2363 N N . CYS B 1 121 ? 1.791 -14.555 7.293 1 93.31 121 CYS B N 1
ATOM 2364 C CA . CYS B 1 121 ? 1.031 -15.375 6.352 1 93.31 121 CYS B CA 1
ATOM 2365 C C . CYS B 1 121 ? 0.474 -16.609 7.035 1 93.31 121 CYS B C 1
ATOM 2367 O O . CYS B 1 121 ? 0.975 -17.031 8.078 1 93.31 121 CYS B O 1
ATOM 2369 N N . TYR B 1 122 ? -0.64 -17.172 6.496 1 91.75 122 TYR B N 1
ATOM 2370 C CA . TYR B 1 122 ? -1.312 -18.375 6.992 1 91.75 122 TYR B CA 1
ATOM 2371 C C . TYR B 1 122 ? -0.543 -19.625 6.609 1 91.75 122 TYR B C 1
ATOM 2373 O O . TYR B 1 122 ? -0.438 -20.562 7.402 1 91.75 122 TYR B O 1
ATOM 2381 N N . ALA B 1 123 ? -0.043 -19.547 5.387 1 90.94 123 ALA B N 1
ATOM 2382 C CA . ALA B 1 123 ? 0.708 -20.703 4.879 1 90.94 123 ALA B CA 1
ATOM 2383 C C . ALA B 1 123 ? 1.77 -20.25 3.877 1 90.94 123 ALA B C 1
ATOM 2385 O O . ALA B 1 123 ? 1.624 -19.219 3.227 1 90.94 123 ALA B O 1
ATOM 2386 N N . LYS B 1 124 ? 2.781 -21.062 3.885 1 92.5 124 LYS B N 1
ATOM 2387 C CA . LYS B 1 124 ? 3.865 -20.828 2.936 1 92.5 124 LYS B CA 1
ATOM 2388 C C . LYS B 1 124 ? 4.02 -22.016 1.98 1 92.5 124 LYS B C 1
ATOM 2390 O O . LYS B 1 124 ? 3.969 -23.172 2.404 1 92.5 124 LYS B O 1
ATOM 2395 N N . ILE B 1 125 ? 4.102 -21.688 0.773 1 86.44 125 ILE B N 1
ATOM 2396 C CA . ILE B 1 125 ? 4.34 -22.672 -0.272 1 86.44 125 ILE B CA 1
ATOM 2397 C C . ILE B 1 125 ? 5.676 -22.391 -0.954 1 86.44 125 ILE B C 1
ATOM 2399 O O . ILE B 1 125 ? 5.941 -21.266 -1.377 1 86.44 125 ILE B O 1
ATOM 2403 N N . ASP B 1 126 ? 6.527 -23.375 -1.009 1 87.56 126 ASP B N 1
ATOM 2404 C CA . ASP B 1 126 ? 7.84 -23.234 -1.631 1 87.56 126 ASP B CA 1
ATOM 2405 C C . ASP B 1 126 ? 7.719 -23.156 -3.15 1 87.56 126 ASP B C 1
ATOM 2407 O O . ASP B 1 126 ? 7.363 -24.141 -3.803 1 87.56 126 ASP B O 1
ATOM 2411 N N . LEU B 1 127 ? 8.055 -22.016 -3.639 1 83.25 127 LEU B N 1
ATOM 2412 C CA . LEU B 1 127 ? 7.953 -21.781 -5.074 1 83.25 127 LEU B CA 1
ATOM 2413 C C . LEU B 1 127 ? 8.82 -22.766 -5.855 1 83.25 127 LEU B C 1
ATOM 2415 O O . LEU B 1 127 ? 8.422 -23.219 -6.93 1 83.25 127 LEU B O 1
ATOM 2419 N N . ASP B 1 128 ? 9.984 -23.094 -5.328 1 82.88 128 ASP B N 1
ATOM 2420 C CA . ASP B 1 128 ? 10.891 -24.016 -6 1 82.88 128 ASP B CA 1
ATOM 2421 C C . ASP B 1 128 ? 10.258 -25.406 -6.141 1 82.88 128 ASP B C 1
ATOM 2423 O O . ASP B 1 128 ? 10.43 -26.062 -7.164 1 82.88 128 ASP B O 1
ATOM 2427 N N . GLN B 1 129 ? 9.57 -25.828 -5.148 1 80.12 129 GLN B N 1
ATOM 2428 C CA . GLN B 1 129 ? 8.875 -27.109 -5.191 1 80.12 129 GLN B CA 1
ATOM 2429 C C . GLN B 1 129 ? 7.742 -27.094 -6.215 1 80.12 129 GLN B C 1
ATOM 2431 O O . GLN B 1 129 ? 7.504 -28.078 -6.902 1 80.12 129 GLN B O 1
ATOM 2436 N N . VAL B 1 130 ? 7.059 -25.969 -6.305 1 74.69 130 VAL B N 1
ATOM 2437 C CA . VAL B 1 130 ? 5.98 -25.812 -7.277 1 74.69 130 VAL B CA 1
ATOM 2438 C C . VAL B 1 130 ? 6.539 -25.938 -8.695 1 74.69 130 VAL B C 1
ATOM 2440 O O . VAL B 1 130 ? 5.969 -26.625 -9.539 1 74.69 130 VAL B O 1
ATOM 2443 N N . PHE B 1 131 ? 7.633 -25.297 -8.891 1 72.06 131 PHE B N 1
ATOM 2444 C CA . PHE B 1 131 ? 8.258 -25.328 -10.203 1 72.06 131 PHE B CA 1
ATOM 2445 C C . PHE B 1 131 ? 8.711 -26.734 -10.555 1 72.06 131 PHE B C 1
ATOM 2447 O O . PHE B 1 131 ? 8.57 -27.172 -11.695 1 72.06 131 PHE B O 1
ATOM 2454 N N . GLN B 1 132 ? 9.273 -27.375 -9.625 1 75.56 132 GLN B N 1
ATOM 2455 C CA . GLN B 1 132 ? 9.727 -28.75 -9.852 1 75.56 132 GLN B CA 1
ATOM 2456 C C . GLN B 1 132 ? 8.562 -29.656 -10.25 1 75.56 132 GLN B C 1
ATOM 2458 O O . GLN B 1 132 ? 8.68 -30.453 -11.188 1 75.56 132 GLN B O 1
ATOM 2463 N N . LYS B 1 133 ? 7.461 -29.5 -9.594 1 69.38 133 LYS B N 1
ATOM 2464 C CA . LYS B 1 133 ? 6.281 -30.312 -9.883 1 69.38 133 LYS B CA 1
ATOM 2465 C C . LYS B 1 133 ? 5.711 -29.984 -11.266 1 69.38 133 LYS B C 1
ATOM 2467 O O . LYS B 1 133 ? 5.277 -30.875 -11.992 1 69.38 133 LYS B O 1
ATOM 2472 N N . LEU B 1 134 ? 5.695 -28.672 -11.586 1 65.56 134 LEU B N 1
ATOM 2473 C CA . LEU B 1 134 ? 5.195 -28.234 -12.883 1 65.56 134 LEU B CA 1
ATOM 2474 C C . LEU B 1 134 ? 6.074 -28.781 -14.008 1 65.56 134 LEU B C 1
ATOM 2476 O O . LEU B 1 134 ? 5.57 -29.156 -15.07 1 65.56 134 LEU B O 1
ATOM 2480 N N . GLN B 1 135 ? 7.305 -28.656 -13.812 1 65.06 135 GLN B N 1
ATOM 2481 C CA . GLN B 1 135 ? 8.25 -29.172 -14.797 1 65.06 135 GLN B CA 1
ATOM 2482 C C . GLN B 1 135 ? 8.023 -30.656 -15.047 1 65.06 135 GLN B C 1
ATOM 2484 O O . GLN B 1 135 ? 8.141 -31.125 -16.188 1 65.06 135 GLN B O 1
ATOM 2489 N N . GLU B 1 136 ? 7.777 -31.297 -14.008 1 66.75 136 GLU B N 1
ATOM 2490 C CA . GLU B 1 136 ? 7.531 -32.719 -14.125 1 66.75 136 GLU B CA 1
ATOM 2491 C C . GLU B 1 136 ? 6.234 -33 -14.883 1 66.75 136 GLU B C 1
ATOM 2493 O O . GLU B 1 136 ? 6.145 -34 -15.625 1 66.75 136 GLU B O 1
ATOM 2498 N N . GLU B 1 137 ? 5.336 -32.062 -14.531 1 55.66 137 GLU B N 1
ATOM 2499 C CA . GLU B 1 137 ? 4.031 -32.281 -15.156 1 55.66 137 GLU B CA 1
ATOM 2500 C C . GLU B 1 137 ? 4.031 -31.781 -16.609 1 55.66 137 GLU B C 1
ATOM 2502 O O . GLU B 1 137 ? 3.312 -32.312 -17.453 1 55.66 137 GLU B O 1
ATOM 2507 N N . ILE B 1 138 ? 4.574 -30.5 -16.656 1 51.28 138 ILE B N 1
ATOM 2508 C CA . ILE B 1 138 ? 4.629 -29.953 -18.016 1 51.28 138 ILE B CA 1
ATOM 2509 C C . ILE B 1 138 ? 5.789 -30.594 -18.781 1 51.28 138 ILE B C 1
ATOM 2511 O O . ILE B 1 138 ? 6.906 -30.062 -18.766 1 51.28 138 ILE B O 1
ATOM 2515 N N . ALA B 1 139 ? 6.195 -31.672 -18.531 1 48.03 139 ALA B N 1
ATOM 2516 C CA . ALA B 1 139 ? 7.25 -32.281 -19.328 1 48.03 139 ALA B CA 1
ATOM 2517 C C . ALA B 1 139 ? 7.391 -31.609 -20.688 1 48.03 139 ALA B C 1
ATOM 2519 O O . ALA B 1 139 ? 8.5 -31.422 -21.172 1 48.03 139 ALA B O 1
ATOM 2520 N N . GLY B 1 140 ? 6.418 -31.484 -21.422 1 42.91 140 GLY B N 1
ATOM 2521 C CA . GLY B 1 140 ? 6.605 -31.031 -22.781 1 42.91 140 GLY B CA 1
ATOM 2522 C C . GLY B 1 140 ? 6.789 -29.531 -22.891 1 42.91 140 GLY B C 1
ATOM 2523 O O . GLY B 1 140 ? 7.039 -29.016 -23.984 1 42.91 140 GLY B O 1
ATOM 2524 N N . ILE B 1 141 ? 6.172 -28.797 -22.109 1 40.03 141 ILE B N 1
ATOM 2525 C CA . ILE B 1 141 ? 6.23 -27.344 -22.312 1 40.03 141 ILE B CA 1
ATOM 2526 C C . ILE B 1 141 ? 7.477 -26.781 -21.625 1 40.03 141 ILE B C 1
ATOM 2528 O O . ILE B 1 141 ? 7.801 -27.156 -20.5 1 40.03 141 ILE B O 1
ATOM 2532 N N . ASP B 1 142 ? 8.477 -26.359 -22.328 1 40.72 142 ASP B N 1
ATOM 2533 C CA . ASP B 1 142 ? 9.727 -25.734 -21.922 1 40.72 142 ASP B CA 1
ATOM 2534 C C . ASP B 1 142 ? 9.492 -24.688 -20.844 1 40.72 142 ASP B C 1
ATOM 2536 O O . ASP B 1 142 ? 9.164 -23.531 -21.141 1 40.72 142 ASP B O 1
ATOM 2540 N N . ALA B 1 143 ? 9.133 -25.031 -19.703 1 42.69 143 ALA B N 1
ATOM 2541 C CA . ALA B 1 143 ? 9.023 -24.125 -18.562 1 42.69 143 ALA B CA 1
ATOM 2542 C C . ALA B 1 143 ? 10.242 -23.219 -18.469 1 42.69 143 ALA B C 1
ATOM 2544 O O . ALA B 1 143 ? 10.211 -22.203 -17.766 1 42.69 143 ALA B O 1
ATOM 2545 N N . ARG B 1 144 ? 11.367 -23.688 -18.984 1 46.06 144 ARG B N 1
ATOM 2546 C CA . ARG B 1 144 ? 12.602 -22.906 -19.047 1 46.06 144 ARG B CA 1
ATOM 2547 C C . ARG B 1 144 ? 12.367 -21.547 -19.688 1 46.06 144 ARG B C 1
ATOM 2549 O O . ARG B 1 144 ? 13.227 -20.672 -19.625 1 46.06 144 ARG B O 1
ATOM 2556 N N . ARG B 1 145 ? 11.352 -21.562 -20.5 1 46.72 145 ARG B N 1
ATOM 2557 C CA . ARG B 1 145 ? 11.078 -20.328 -21.219 1 46.72 145 ARG B CA 1
ATOM 2558 C C . ARG B 1 145 ? 10.57 -19.25 -20.266 1 46.72 145 ARG B C 1
ATOM 2560 O O . ARG B 1 145 ? 10.508 -18.078 -20.625 1 46.72 145 ARG B O 1
ATOM 2567 N N . LEU B 1 146 ? 10.078 -19.688 -19.234 1 46.62 146 LEU B N 1
ATOM 2568 C CA . LEU B 1 146 ? 9.586 -18.734 -18.25 1 46.62 146 LEU B CA 1
ATOM 2569 C C . LEU B 1 146 ? 10.734 -18.094 -17.484 1 46.62 146 LEU B C 1
ATOM 2571 O O . LEU B 1 146 ? 10.562 -17.062 -16.844 1 46.62 146 LEU B O 1
ATOM 2575 N N . PHE B 1 147 ? 11.906 -18.812 -17.578 1 44.66 147 PHE B N 1
ATOM 2576 C CA . PHE B 1 147 ? 13.094 -18.344 -16.875 1 44.66 147 PHE B CA 1
ATOM 2577 C C . PHE B 1 147 ? 14.172 -17.906 -17.859 1 44.66 147 PHE B C 1
ATOM 2579 O O . PHE B 1 147 ? 14.258 -18.453 -18.969 1 44.66 147 PHE B O 1
ATOM 2586 N N . ASP B 1 148 ? 14.758 -16.719 -17.641 1 44.28 148 ASP B N 1
ATOM 2587 C CA . ASP B 1 148 ? 15.867 -16.344 -18.5 1 44.28 148 ASP B CA 1
ATOM 2588 C C . ASP B 1 148 ? 17.047 -17.297 -18.344 1 44.28 148 ASP B C 1
ATOM 2590 O O . ASP B 1 148 ? 16.953 -18.281 -17.609 1 44.28 148 ASP B O 1
ATOM 2594 N N . GLU B 1 149 ? 18.031 -17.078 -19.234 1 43.84 149 GLU B N 1
ATOM 2595 C CA . GLU B 1 149 ? 19.234 -17.891 -19.344 1 43.84 149 GLU B CA 1
ATOM 2596 C C . GLU B 1 149 ? 19.844 -18.156 -17.969 1 43.84 149 GLU B C 1
ATOM 2598 O O . GLU B 1 149 ? 20.531 -19.156 -17.766 1 43.84 149 GLU B O 1
ATOM 2603 N N . ASP B 1 150 ? 19.719 -17.219 -17.109 1 41.28 150 ASP B N 1
ATOM 2604 C CA . ASP B 1 150 ? 20.422 -17.359 -15.844 1 41.28 150 ASP B CA 1
ATOM 2605 C C . ASP B 1 150 ? 19.547 -18.047 -14.805 1 41.28 150 ASP B C 1
ATOM 2607 O O . ASP B 1 150 ? 19.891 -18.125 -13.625 1 41.28 150 ASP B O 1
ATOM 2611 N N . GLY B 1 151 ? 18.516 -18.656 -15.266 1 41.69 151 GLY B N 1
ATOM 2612 C CA . GLY B 1 151 ? 17.656 -19.422 -14.375 1 41.69 151 GLY B CA 1
ATOM 2613 C C . GLY B 1 151 ? 16.688 -18.562 -13.602 1 41.69 151 GLY B C 1
ATOM 2614 O O . GLY B 1 151 ? 16.094 -19.016 -12.617 1 41.69 151 GLY B O 1
ATOM 2615 N N . GLN B 1 152 ? 16.922 -17.297 -13.625 1 41.38 152 GLN B N 1
ATOM 2616 C CA . GLN B 1 152 ? 16.016 -16.344 -12.992 1 41.38 152 GLN B CA 1
ATOM 2617 C C . GLN B 1 152 ? 14.719 -16.203 -13.789 1 41.38 152 GLN B C 1
ATOM 2619 O O . GLN B 1 152 ? 14.695 -16.438 -15 1 41.38 152 GLN B O 1
ATOM 2624 N N . LEU B 1 153 ? 13.656 -16.359 -13.125 1 42.84 153 LEU B N 1
ATOM 2625 C CA . LEU B 1 153 ? 12.445 -16.078 -13.883 1 42.84 153 LEU B CA 1
ATOM 2626 C C . LEU B 1 153 ? 12.688 -14.969 -14.906 1 42.84 153 LEU B C 1
ATOM 2628 O O . LEU B 1 153 ? 13.352 -13.977 -14.609 1 42.84 153 LEU B O 1
ATOM 2632 N N . SER B 1 154 ? 12.664 -15.328 -16.188 1 38.97 154 SER B N 1
ATOM 2633 C CA . SER B 1 154 ? 12.922 -14.359 -17.25 1 38.97 154 SER B CA 1
ATOM 2634 C C . SER B 1 154 ? 12.539 -12.945 -16.812 1 38.97 154 SER B C 1
ATOM 2636 O O . SER B 1 154 ? 11.648 -12.766 -15.977 1 38.97 154 SER B O 1
ATOM 2638 N N . GLU B 1 155 ? 13.555 -12.031 -16.906 1 40.03 155 GLU B N 1
ATOM 2639 C CA . GLU B 1 155 ? 13.352 -10.602 -16.688 1 40.03 155 GLU B CA 1
ATOM 2640 C C . GLU B 1 155 ? 11.906 -10.203 -16.984 1 40.03 155 GLU B C 1
ATOM 2642 O O . GLU B 1 155 ? 11.398 -9.234 -16.422 1 40.03 155 GLU B O 1
ATOM 2647 N N . PHE B 1 156 ? 11.562 -10.898 -18.047 1 36 156 PHE B N 1
ATOM 2648 C CA . PHE B 1 156 ? 10.203 -10.578 -18.469 1 36 156 PHE B CA 1
ATOM 2649 C C . PHE B 1 156 ? 9.211 -10.891 -17.344 1 36 156 PHE B C 1
ATOM 2651 O O . PHE B 1 156 ? 8.203 -10.195 -17.188 1 36 156 PHE B O 1
ATOM 2658 N N . ILE B 1 157 ? 9.414 -12.148 -16.859 1 37.34 157 ILE B N 1
ATOM 2659 C CA . ILE B 1 157 ? 8.469 -12.414 -15.773 1 37.34 157 ILE B CA 1
ATOM 2660 C C . ILE B 1 157 ? 8.734 -11.461 -14.617 1 37.34 157 ILE B C 1
ATOM 2662 O O . ILE B 1 157 ? 9.727 -11.609 -13.891 1 37.34 157 ILE B O 1
ATOM 2666 N N . GLY B 1 158 ? 8.922 -10.352 -14.906 1 38.91 158 GLY B N 1
ATOM 2667 C CA . GLY B 1 158 ? 8.961 -9.391 -13.812 1 38.91 158 GLY B CA 1
ATOM 2668 C C . GLY B 1 158 ? 8.461 -9.961 -12.5 1 38.91 158 GLY B C 1
ATOM 2669 O O . GLY B 1 158 ? 8.031 -11.117 -12.445 1 38.91 158 GLY B O 1
ATOM 2670 N N . ARG B 1 159 ? 8.977 -9.469 -11.422 1 43.28 159 ARG B N 1
ATOM 2671 C CA . ARG B 1 159 ? 8.508 -9.844 -10.094 1 43.28 159 ARG B CA 1
ATOM 2672 C C . ARG B 1 159 ? 7.02 -10.188 -10.117 1 43.28 159 ARG B C 1
ATOM 2674 O O . ARG B 1 159 ? 6.211 -9.422 -10.641 1 43.28 159 ARG B O 1
ATOM 2681 N N . ILE B 1 160 ? 6.871 -11.508 -10.469 1 44 160 ILE B N 1
ATOM 2682 C CA . ILE B 1 160 ? 5.496 -11.992 -10.484 1 44 160 ILE B CA 1
ATOM 2683 C C . ILE B 1 160 ? 4.797 -11.602 -9.188 1 44 160 ILE B C 1
ATOM 2685 O O . ILE B 1 160 ? 5.219 -12.008 -8.102 1 44 160 ILE B O 1
ATOM 2689 N N . LEU B 1 161 ? 4.254 -10.398 -9.211 1 49.69 161 LEU B N 1
ATOM 2690 C CA . LEU B 1 161 ? 3.33 -10.117 -8.125 1 49.69 161 LEU B CA 1
ATOM 2691 C C . LEU B 1 161 ? 1.902 -10.484 -8.508 1 49.69 161 LEU B C 1
ATOM 2693 O O . LEU B 1 161 ? 1.294 -9.812 -9.352 1 49.69 161 LEU B O 1
ATOM 2697 N N . VAL B 1 162 ? 1.658 -11.867 -8.305 1 53.5 162 VAL B N 1
ATOM 2698 C CA . VAL B 1 162 ? 0.327 -12.367 -8.625 1 53.5 162 VAL B CA 1
ATOM 2699 C C . VAL B 1 162 ? -0.473 -12.57 -7.34 1 53.5 162 VAL B C 1
ATOM 2701 O O . VAL B 1 162 ? 0.076 -12.992 -6.316 1 53.5 162 VAL B O 1
ATOM 2704 N N . VAL B 1 163 ? -1.629 -11.984 -7.359 1 59.72 163 VAL B N 1
ATOM 2705 C CA . VAL B 1 163 ? -2.576 -12.25 -6.281 1 59.72 163 VAL B CA 1
ATOM 2706 C C . VAL B 1 163 ? -3.77 -13.039 -6.824 1 59.72 163 VAL B C 1
ATOM 2708 O O . VAL B 1 163 ? -4.281 -12.727 -7.902 1 59.72 163 VAL B O 1
ATOM 2711 N N . PHE B 1 164 ? -3.951 -14.336 -6.25 1 59.09 164 PHE B N 1
ATOM 2712 C CA . PHE B 1 164 ? -5.188 -15.07 -6.492 1 59.09 164 PHE B CA 1
ATOM 2713 C C . PHE B 1 164 ? -6.168 -14.875 -5.344 1 59.09 164 PHE B C 1
ATOM 2715 O O . PHE B 1 164 ? -5.812 -15.055 -4.18 1 59.09 164 PHE B O 1
ATOM 2722 N N . LEU B 1 165 ? -7.305 -14.328 -5.723 1 49.47 165 LEU B N 1
ATOM 2723 C CA . LEU B 1 165 ? -8.398 -14.336 -4.762 1 49.47 165 LEU B CA 1
ATOM 2724 C C . LEU B 1 165 ? -9.305 -15.547 -4.977 1 49.47 165 LEU B C 1
ATOM 2726 O O . LEU B 1 165 ? -9.656 -15.867 -6.113 1 49.47 165 LEU B O 1
ATOM 2730 N N . ALA B 1 166 ? -9.438 -16.359 -3.947 1 43.28 166 ALA B N 1
ATOM 2731 C CA . ALA B 1 166 ? -10.211 -17.578 -4.152 1 43.28 166 ALA B CA 1
ATOM 2732 C C . ALA B 1 166 ? -11.227 -17.781 -3.033 1 43.28 166 ALA B C 1
ATOM 2734 O O . ALA B 1 166 ? -11.086 -17.219 -1.945 1 43.28 166 ALA B O 1
ATOM 2735 N N . SER B 1 167 ? -12.469 -18.25 -3.281 1 40.44 167 SER B N 1
ATOM 2736 C CA . SER B 1 167 ? -13.461 -18.719 -2.322 1 40.44 167 SER B CA 1
ATOM 2737 C C . SER B 1 167 ? -13.68 -20.219 -2.434 1 40.44 167 SER B C 1
ATOM 2739 O O . SER B 1 167 ? -13.516 -20.797 -3.512 1 40.44 167 SER B O 1
ATOM 2741 N N . TRP B 1 168 ? -13.891 -20.875 -1.263 1 46.69 168 TRP B N 1
ATOM 2742 C CA . TRP B 1 168 ? -14.195 -22.312 -1.249 1 46.69 168 TRP B CA 1
ATOM 2743 C C . TRP B 1 168 ? -15.492 -22.594 -1.996 1 46.69 168 TRP B C 1
ATOM 2745 O O . TRP B 1 168 ? -16.453 -21.828 -1.899 1 46.69 168 TRP B O 1
ATOM 2755 N N . ARG B 1 169 ? -15.406 -23.344 -2.984 1 47.09 169 ARG B N 1
ATOM 2756 C CA . ARG B 1 169 ? -16.609 -23.75 -3.701 1 47.09 169 ARG B CA 1
ATOM 2757 C C . ARG B 1 169 ? -17.625 -24.375 -2.748 1 47.09 169 ARG B C 1
ATOM 2759 O O . ARG B 1 169 ? -17.312 -25.297 -2.002 1 47.09 169 ARG B O 1
ATOM 2766 N N . ASN B 1 170 ? -18.406 -23.484 -2.168 1 44.5 170 ASN B N 1
ATOM 2767 C CA . ASN B 1 170 ? -19.531 -24.156 -1.526 1 44.5 170 ASN B CA 1
ATOM 2768 C C . ASN B 1 170 ? -20.25 -25.109 -2.486 1 44.5 170 ASN B C 1
ATOM 2770 O O . ASN B 1 170 ? -20.609 -24.719 -3.596 1 44.5 170 ASN B O 1
ATOM 2774 N N . ARG B 1 171 ? -20.031 -26.406 -2.582 1 39.62 171 ARG B N 1
ATOM 2775 C CA . ARG B 1 171 ? -20.922 -27.312 -3.301 1 39.62 171 ARG B CA 1
ATOM 2776 C C . ARG B 1 171 ? -22.375 -26.906 -3.127 1 39.62 171 ARG B C 1
ATOM 2778 O O . ARG B 1 171 ? -23.25 -27.344 -3.889 1 39.62 171 ARG B O 1
ATOM 2785 N N . SER B 1 172 ? -22.969 -26.625 -2.059 1 33.28 172 SER B N 1
ATOM 2786 C CA . SER B 1 172 ? -24.422 -26.547 -2.119 1 33.28 172 SER B CA 1
ATOM 2787 C C . SER B 1 172 ? -24.875 -25.328 -2.908 1 33.28 172 SER B C 1
ATOM 2789 O O . SER B 1 172 ? -25.859 -25.391 -3.656 1 33.28 172 SER B O 1
ATOM 2791 N N . SER B 1 173 ? -24.734 -24.062 -2.574 1 31.55 173 SER B N 1
ATOM 2792 C CA . SER B 1 173 ? -25.766 -23.094 -2.938 1 31.55 173 SER B CA 1
ATOM 2793 C C . SER B 1 173 ? -25.547 -22.547 -4.344 1 31.55 173 SER B C 1
ATOM 2795 O O . SER B 1 173 ? -26.484 -22.484 -5.145 1 31.55 173 SER B O 1
ATOM 2797 N N . TRP B 1 174 ? -24.734 -21.312 -4.73 1 30.66 174 TRP B N 1
ATOM 2798 C CA . TRP B 1 174 ? -25.234 -20.344 -5.695 1 30.66 174 TRP B CA 1
ATOM 2799 C C . TRP B 1 174 ? -24.969 -20.812 -7.125 1 30.66 174 TRP B C 1
ATOM 2801 O O . TRP B 1 174 ? -23.828 -21.125 -7.473 1 30.66 174 TRP B O 1
ATOM 2811 N N . HIS B 1 175 ? -25.828 -21.438 -7.906 1 29.36 175 HIS B N 1
ATOM 2812 C CA . HIS B 1 175 ? -26.281 -21.422 -9.297 1 29.36 175 HIS B CA 1
ATOM 2813 C C . HIS B 1 175 ? -26.219 -20 -9.867 1 29.36 175 HIS B C 1
ATOM 2815 O O . HIS B 1 175 ? -27.156 -19.547 -10.508 1 29.36 175 HIS B O 1
ATOM 2821 N N . LEU B 1 176 ? -25.594 -19 -9.484 1 26.62 176 LEU B N 1
ATOM 2822 C CA . LEU B 1 176 ? -25.844 -17.844 -10.336 1 26.62 176 LEU B CA 1
ATOM 2823 C C . LEU B 1 176 ? -25.438 -18.125 -11.773 1 26.62 176 LEU B C 1
ATOM 2825 O O . LEU B 1 176 ? -24.328 -18.594 -12.023 1 26.62 176 LEU B O 1
ATOM 2829 N N . ARG B 1 177 ? -26.422 -18.281 -12.781 1 27.02 177 ARG B N 1
ATOM 2830 C CA . ARG B 1 177 ? -26.609 -18.359 -14.219 1 27.02 177 ARG B CA 1
ATOM 2831 C C . ARG B 1 177 ? -25.656 -17.422 -14.953 1 27.02 177 ARG B C 1
ATOM 2833 O O . ARG B 1 177 ? -25.406 -16.297 -14.5 1 27.02 177 ARG B O 1
ATOM 2840 N N . ARG B 1 178 ? -24.719 -17.875 -15.82 1 25.78 178 ARG B N 1
ATOM 2841 C CA . ARG B 1 178 ? -24.141 -17.375 -17.062 1 25.78 178 ARG B CA 1
ATOM 2842 C C . ARG B 1 178 ? -25.109 -16.469 -17.797 1 25.78 178 ARG B C 1
ATOM 2844 O O . ARG B 1 178 ? -26.156 -16.938 -18.281 1 25.78 178 ARG B O 1
ATOM 2851 N N . CYS B 1 179 ? -25.469 -15.156 -17.266 1 20.58 179 CYS B N 1
ATOM 2852 C CA . CYS B 1 179 ? -26.109 -14.375 -18.312 1 20.58 179 CYS B CA 1
ATOM 2853 C C . CYS B 1 179 ? -25.156 -14.133 -19.484 1 20.58 179 CYS B C 1
ATOM 2855 O O . CYS B 1 179 ? -23.953 -14.016 -19.281 1 20.58 179 CYS B O 1
#

Solvent-accessible surface area (backbone atoms only — not comparable to full-atom values): 19925 Å² total; per-residue (Å²): 122,82,74,82,63,66,66,43,76,74,44,36,38,36,51,41,81,37,60,44,77,70,81,50,77,64,56,56,51,52,50,49,51,52,51,50,56,41,41,74,72,62,33,46,73,41,79,24,60,20,38,68,38,95,91,56,62,64,50,67,47,48,66,58,45,50,52,49,52,48,50,57,47,39,73,71,67,58,40,52,30,32,38,35,32,52,29,57,93,47,28,60,55,41,47,52,37,46,78,72,64,25,43,34,34,32,36,23,43,75,92,50,46,31,70,61,33,62,70,47,38,76,39,79,40,52,37,63,58,52,50,54,51,43,47,66,69,38,62,83,54,69,61,62,72,52,23,34,97,83,68,42,59,12,76,79,51,34,78,58,45,33,39,37,32,24,35,72,57,66,82,77,72,90,76,79,74,87,123,124,82,73,84,61,66,67,42,76,73,45,35,37,36,49,41,80,39,58,42,77,68,72,55,75,64,56,54,50,51,50,49,51,50,49,48,56,41,41,75,72,62,32,45,74,42,79,23,60,22,38,69,39,96,90,55,62,62,50,69,48,47,66,58,46,49,50,49,51,48,52,57,48,41,74,70,68,58,39,51,31,33,39,35,33,51,31,57,94,48,28,61,55,41,46,54,35,44,77,72,65,25,44,34,33,31,36,24,42,75,93,50,45,32,70,62,32,62,68,47,40,74,41,79,40,52,38,63,60,52,49,53,52,43,46,66,69,37,61,82,54,69,62,63,70,53,22,34,96,82,68,43,58,14,77,79,53,32,77,59,47,33,41,36,32,24,35,73,58,67,82,80,71,89,74,81,73,88,125

Nearest PDB structures (foldseek):
  2qip-assembly1_A-2  TM=7.727E-01  e=4.836E-03  Vibrio parahaemolyticus RIMD 2210633
  5lsm-assembly6_G-5  TM=5.070E-01  e=1.803E-01  Shewanella oneidensis MR-1
  8rth-assembly1_A  TM=5.946E-01  e=4.116E-01  Trypanosoma brucei
  2zod-assembly1_A  TM=2.499E-01  e=3.402E-01  Aquifex aeolicus
  1j0f-assembly1_A  TM=5.273E-01  e=7.634E+00  Mus musculus

pLDDT: mean 71.44, std 20.26, range [20.58, 94.75]

InterPro domains:
  IPR021139 NYN domain [PF01936] (33-125)